Protein AF-A0A537W7N5-F1 (afdb_monomer)

Radius of gyration: 74.3 Å; Cα contacts (8 Å, |Δi|>4): 39; chains: 1; bounding box: 135×52×206 Å

Secondary structure (DSSP, 8-state):
-----------PPPPPPPGGGSPEETTEE-HHHHHHHHHHHHHHHHHHHHHHHHHHHHHHTT----HHHHHHHHHHHHHHHHHHHHHHHHHHHHHHHHHHHHHHHHHHHHHHHHHHHHHHHHHHHHHHHHHHHHHHHHHHHHHHHHHHHHHHHHHHHHHHHHHHHHHHHHHHHHHHHHHHHHHHHHHHHHHHHHHHHHHHHHHHHHHHHHHHHHHHHHTT--HHHHHHHHHHHHHHHHHHHHHHHS-------------------------PPP-PPPP-------------------

Sequence (298 aa):
MSTHDPSQSSPALTSLPRLEDIPRKRDGYDADQVAEAFEAFRRHAAQLQAQLRVLQAASRGGAQAPESMGHAVRMDALHLIRAASEFADTVERDAQQASTTQMQRTEEEIRRRNRDLQDREAEVERYRQESERQRAELLNNARNEARELLASANRDATQELTESEARGNRLLEQSRHQATELTNSARAEVEQTLEWARAQAAAVLQRAQNGAEQLLTAAGLGDEEIRKVADAIVKAAEAVTEASRAPARPAGIVAAPQVEDAPPTPAPAIAEPPVSPPAATEADAEAEERDSPDDNSP

Foldseek 3Di:
DDDDDDPPPDDDQDDQDDPVVFDADPVGTDPVSVVVSVVSVVVSVVVLVVVQVVVVVCVVVPDPDPVVVVVVSVVVVVVVVVVVVVVVVVVVVVVVVVVVVVVVVVVVVVVVVVVVVVVVVVVVVVVVVVVVVVVVVVVVVVVVVVVVVVVVVVVVVVVVVVVVVVVVVVVVVVVVVVVVVVVVVVVVVVVVVVVVVVVVVVVVVVVVVVVVVVVCVVVVPDPVRVVVVVVVVVVVVVVVVVVVVPDDDPPDDPPDPDPPPDDDDDDPPPDDDPDDDDPDPPDDDDDDDDDDDDDDDD

pLDDT: mean 79.92, std 19.73, range [32.22, 98.75]

Structure (mmCIF, N/CA/C/O backbone):
data_AF-A0A537W7N5-F1
#
_entry.id   AF-A0A537W7N5-F1
#
loop_
_atom_site.group_PDB
_atom_site.id
_atom_site.type_symbol
_atom_site.label_atom_id
_atom_site.label_alt_id
_atom_site.label_comp_id
_atom_site.label_asym_id
_atom_site.label_entity_id
_atom_site.label_seq_id
_atom_site.pdbx_PDB_ins_code
_atom_site.Cartn_x
_atom_site.Cartn_y
_atom_site.Cartn_z
_atom_site.occupancy
_atom_site.B_iso_or_equiv
_atom_site.auth_seq_id
_atom_site.auth_comp_id
_atom_site.auth_asym_id
_atom_site.auth_atom_id
_atom_site.pdbx_PDB_model_num
ATOM 1 N N . MET A 1 1 ? 77.714 39.297 -97.611 1.00 40.25 1 MET A N 1
ATOM 2 C CA . MET A 1 1 ? 76.684 39.598 -96.594 1.00 40.25 1 MET A CA 1
ATOM 3 C C . MET A 1 1 ? 75.389 38.979 -97.091 1.00 40.25 1 MET A C 1
ATOM 5 O O . MET A 1 1 ? 74.773 39.547 -97.981 1.00 40.25 1 MET A O 1
ATOM 9 N N . SER A 1 2 ? 75.057 37.779 -96.611 1.00 37.84 2 SER A N 1
ATOM 10 C CA . SER A 1 2 ? 73.886 37.012 -97.055 1.00 37.84 2 SER A CA 1
ATOM 11 C C . SER A 1 2 ? 72.827 36.993 -95.954 1.00 37.84 2 SER A C 1
ATOM 13 O O . SER A 1 2 ? 73.063 36.464 -94.874 1.00 37.84 2 SER A O 1
ATOM 15 N N . THR A 1 3 ? 71.727 37.684 -96.250 1.00 40.12 3 THR A N 1
ATOM 16 C CA . THR A 1 3 ? 70.319 37.278 -96.086 1.00 40.12 3 THR A CA 1
ATOM 17 C C . THR A 1 3 ? 69.911 36.483 -94.839 1.00 40.12 3 THR A C 1
ATOM 19 O O . THR A 1 3 ? 70.171 35.291 -94.716 1.00 40.12 3 THR A O 1
ATOM 22 N N . HIS A 1 4 ? 69.161 37.185 -93.984 1.00 37.91 4 HIS A N 1
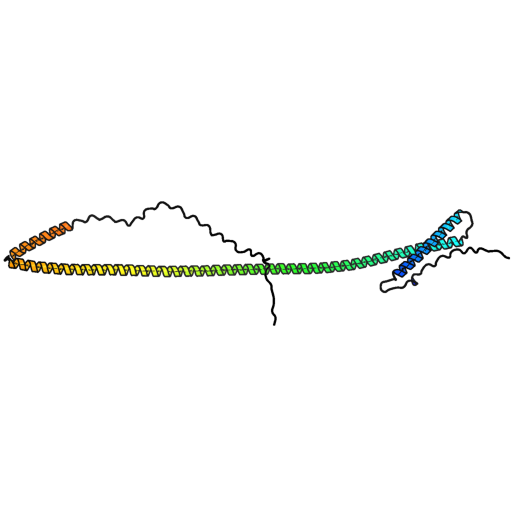ATOM 23 C CA . HIS A 1 4 ? 68.164 36.677 -93.038 1.00 37.91 4 HIS A CA 1
ATOM 24 C C . HIS A 1 4 ? 67.206 35.676 -93.707 1.00 37.91 4 HIS A C 1
ATOM 26 O O . HIS A 1 4 ? 66.640 35.993 -94.752 1.00 37.91 4 HIS A O 1
ATOM 32 N N . ASP A 1 5 ? 66.969 34.538 -93.056 1.00 32.22 5 ASP A N 1
ATOM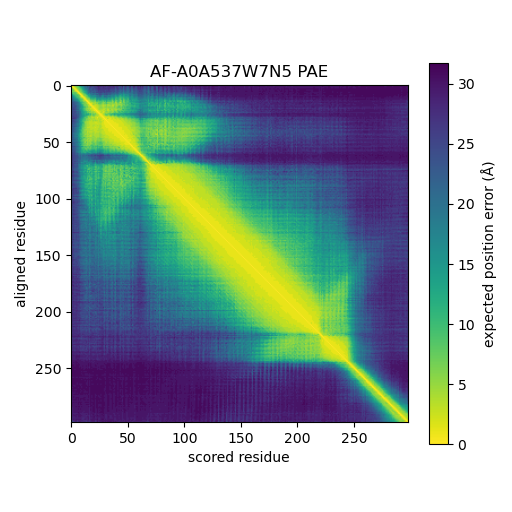 33 C CA . ASP A 1 5 ? 65.901 33.590 -93.380 1.00 32.22 5 ASP A CA 1
ATOM 34 C C . ASP A 1 5 ? 65.058 33.389 -92.102 1.00 32.22 5 ASP A C 1
ATOM 36 O O . ASP A 1 5 ? 65.595 32.915 -91.095 1.00 32.22 5 ASP A O 1
ATOM 40 N N . PRO A 1 6 ? 63.786 33.830 -92.041 1.00 42.75 6 PRO A N 1
ATOM 41 C CA . PRO A 1 6 ? 62.941 33.604 -90.879 1.00 42.75 6 PRO A CA 1
ATOM 42 C C . PRO A 1 6 ? 62.356 32.192 -90.960 1.00 42.75 6 PRO A C 1
ATOM 44 O O . PRO A 1 6 ? 61.327 31.957 -91.591 1.00 42.75 6 PRO A O 1
ATOM 47 N N . SER A 1 7 ? 62.990 31.239 -90.281 1.00 36.22 7 SER A N 1
ATOM 48 C CA . SER A 1 7 ? 62.382 29.937 -90.021 1.00 36.22 7 SER A CA 1
ATOM 49 C C . SER A 1 7 ? 61.114 30.134 -89.181 1.00 36.22 7 SER A C 1
ATOM 51 O O . SER A 1 7 ? 61.192 30.431 -87.988 1.00 36.22 7 SER A O 1
ATOM 53 N N . GLN A 1 8 ? 59.943 29.975 -89.800 1.00 41.38 8 GLN A N 1
ATOM 54 C CA . GLN A 1 8 ? 58.667 29.830 -89.102 1.00 41.38 8 GLN A CA 1
ATOM 55 C C . GLN A 1 8 ? 58.673 28.503 -88.331 1.00 41.38 8 GLN A C 1
ATOM 57 O O . GLN A 1 8 ? 58.254 27.461 -88.834 1.00 41.38 8 GLN A O 1
ATOM 62 N N . SER A 1 9 ? 59.170 28.524 -87.099 1.00 41.44 9 SER A N 1
ATOM 63 C CA . SER A 1 9 ? 59.004 27.435 -86.141 1.00 41.44 9 SER A CA 1
ATOM 64 C C . SER A 1 9 ? 57.537 27.395 -85.711 1.00 41.44 9 SER A C 1
ATOM 66 O O . SER A 1 9 ? 57.077 28.210 -84.913 1.00 41.44 9 SER A O 1
ATOM 68 N N . SER A 1 10 ? 56.777 26.455 -86.274 1.00 44.78 10 SER A N 1
ATOM 69 C CA . SER A 1 10 ? 55.427 26.145 -85.792 1.00 44.78 10 SER A CA 1
ATOM 70 C C . SER A 1 10 ? 55.505 25.679 -84.330 1.00 44.78 10 SER A C 1
ATOM 72 O O . SER A 1 10 ? 56.412 24.906 -84.006 1.00 44.78 10 SER A O 1
ATOM 74 N N . PRO A 1 11 ? 54.596 26.108 -83.434 1.00 48.50 11 PRO A N 1
ATOM 75 C CA . PRO A 1 11 ? 54.600 25.642 -82.052 1.00 48.50 11 PRO A CA 1
ATOM 76 C C . PRO A 1 11 ? 54.301 24.138 -82.026 1.00 48.50 11 PRO A C 1
ATOM 78 O O . PRO A 1 11 ? 53.203 23.712 -82.387 1.00 48.50 11 PRO A O 1
ATOM 81 N N . ALA A 1 12 ? 55.286 23.332 -81.625 1.00 54.91 12 ALA A N 1
ATOM 82 C CA . ALA A 1 12 ? 55.091 21.908 -81.391 1.00 54.91 12 ALA A CA 1
ATOM 83 C C . ALA A 1 12 ? 54.066 21.721 -80.260 1.00 54.91 12 ALA A C 1
ATOM 85 O O . ALA A 1 12 ? 54.175 22.364 -79.214 1.00 54.91 12 ALA A O 1
ATOM 86 N N . LEU A 1 13 ? 53.059 20.873 -80.486 1.00 57.97 13 LEU A N 1
ATOM 87 C CA . LEU A 1 13 ? 52.083 20.492 -79.463 1.00 57.97 13 LEU A CA 1
ATOM 88 C C . LEU A 1 13 ? 52.831 19.923 -78.248 1.00 57.97 13 LEU A C 1
ATOM 90 O O . LEU A 1 13 ? 53.710 19.073 -78.407 1.00 57.97 13 LEU A O 1
ATOM 94 N N . THR A 1 14 ? 52.521 20.399 -77.039 1.00 63.44 14 THR A N 1
ATOM 95 C CA . THR A 1 14 ? 53.104 19.835 -75.812 1.00 63.44 14 THR A CA 1
ATOM 96 C C . THR A 1 14 ? 52.703 18.368 -75.684 1.00 63.44 14 THR A C 1
ATOM 98 O O . THR A 1 14 ? 51.524 18.057 -75.811 1.00 63.44 14 THR A O 1
ATOM 101 N N . SER A 1 15 ? 53.648 17.466 -75.415 1.00 65.12 15 SER A N 1
ATOM 102 C CA . SER A 1 15 ? 53.358 16.033 -75.295 1.00 65.12 15 SER A CA 1
ATOM 103 C C . SER A 1 15 ? 52.270 15.762 -74.253 1.00 65.12 15 SER A C 1
ATOM 105 O O . SER A 1 15 ? 52.370 16.233 -73.119 1.00 65.12 15 SER A O 1
ATOM 107 N N . LEU A 1 16 ? 51.253 14.986 -74.638 1.00 68.50 16 LEU A N 1
ATOM 108 C CA . LEU A 1 16 ? 50.219 14.509 -73.722 1.00 68.50 16 LEU A CA 1
ATOM 109 C C . LEU A 1 16 ? 50.872 13.709 -72.578 1.00 68.50 16 LEU A C 1
ATOM 111 O O . LEU A 1 16 ? 51.657 12.799 -72.865 1.00 68.50 16 LEU A O 1
ATOM 115 N N . PRO A 1 17 ? 50.570 14.031 -71.307 1.00 72.00 17 PRO A N 1
ATOM 116 C CA . PRO A 1 17 ? 51.065 13.259 -70.171 1.00 72.00 17 PRO A CA 1
ATOM 117 C C . PRO A 1 17 ? 50.516 11.830 -70.236 1.00 72.00 17 PRO A C 1
ATOM 119 O O . PRO A 1 17 ? 49.345 11.630 -70.573 1.00 72.00 17 PRO A O 1
ATOM 122 N N . ARG A 1 18 ? 51.350 10.825 -69.941 1.00 77.19 18 ARG A N 1
ATOM 123 C CA . ARG A 1 18 ? 50.933 9.418 -69.961 1.00 77.19 18 ARG A CA 1
ATOM 124 C C . ARG A 1 18 ? 50.532 8.967 -68.565 1.00 77.19 18 ARG A C 1
ATOM 126 O O . ARG A 1 18 ? 51.084 9.408 -67.564 1.00 77.19 18 ARG A O 1
ATOM 133 N N . LEU A 1 19 ? 49.588 8.031 -68.503 1.00 68.81 19 LEU A N 1
ATOM 134 C CA . LEU A 1 19 ? 49.102 7.461 -67.242 1.00 68.81 19 LEU A CA 1
ATOM 135 C C . LEU A 1 19 ? 50.212 6.758 -66.434 1.00 68.81 19 LEU A C 1
ATOM 137 O O . LEU A 1 19 ? 50.123 6.658 -65.214 1.00 68.81 19 LEU A O 1
ATOM 141 N N . GLU A 1 20 ? 51.242 6.270 -67.123 1.00 77.25 20 GLU A N 1
ATOM 142 C CA . GLU A 1 20 ? 52.406 5.582 -66.551 1.00 77.25 20 GLU A CA 1
ATOM 143 C C . GLU A 1 20 ? 53.329 6.526 -65.765 1.00 77.25 20 GLU A C 1
ATOM 145 O O . GLU A 1 20 ? 54.052 6.070 -64.882 1.00 77.25 20 GLU A O 1
ATOM 150 N N . ASP A 1 21 ? 53.262 7.832 -66.041 1.00 76.38 21 ASP A N 1
ATOM 151 C CA . ASP A 1 21 ? 54.131 8.844 -65.435 1.00 76.38 21 ASP A CA 1
ATOM 152 C C . ASP A 1 21 ? 53.609 9.323 -64.063 1.00 76.38 21 ASP A C 1
ATOM 154 O O . ASP A 1 21 ? 54.308 10.039 -63.347 1.00 76.38 21 ASP A O 1
ATOM 158 N N . ILE A 1 22 ? 52.389 8.924 -63.670 1.00 80.81 22 ILE A N 1
ATOM 159 C CA . ILE A 1 22 ? 51.746 9.356 -62.421 1.00 80.81 22 ILE A CA 1
ATOM 160 C C . ILE A 1 22 ? 52.021 8.334 -61.300 1.00 80.81 22 ILE A C 1
ATOM 162 O O . ILE A 1 22 ? 51.583 7.180 -61.396 1.00 80.81 22 ILE A O 1
ATOM 166 N N . PRO A 1 23 ? 52.683 8.726 -60.194 1.00 80.44 23 PRO A N 1
ATOM 167 C CA . PRO A 1 23 ? 52.996 7.813 -59.100 1.00 80.44 23 PRO A CA 1
ATOM 168 C C . PRO A 1 23 ? 51.734 7.342 -58.357 1.00 80.44 23 PRO A C 1
ATOM 170 O O . PRO A 1 23 ? 50.798 8.107 -58.107 1.00 80.44 23 PRO A O 1
ATOM 173 N N . ARG A 1 24 ? 51.723 6.062 -57.963 1.00 78.00 24 ARG A N 1
ATOM 174 C CA . ARG A 1 24 ? 50.658 5.451 -57.149 1.00 78.00 24 ARG A CA 1
ATOM 175 C C . ARG A 1 24 ? 51.036 5.444 -55.662 1.00 78.00 24 ARG A C 1
ATOM 177 O O . ARG A 1 24 ? 52.122 5.004 -55.295 1.00 78.00 24 ARG A O 1
ATOM 184 N N . LYS A 1 25 ? 50.115 5.894 -54.811 1.00 79.81 25 LYS A N 1
ATOM 185 C CA . LYS A 1 25 ? 50.124 5.804 -53.342 1.00 79.81 25 LYS A CA 1
ATOM 186 C C . LYS A 1 25 ? 49.220 4.649 -52.869 1.00 79.81 25 LYS A C 1
ATOM 188 O O . LYS A 1 25 ? 48.543 3.999 -53.663 1.00 79.81 25 LYS A O 1
ATOM 193 N N . ARG A 1 26 ? 49.223 4.374 -51.557 1.00 64.69 26 ARG A N 1
ATOM 194 C CA . ARG A 1 26 ? 48.538 3.221 -50.930 1.00 64.69 26 ARG A CA 1
ATOM 195 C C . ARG A 1 26 ? 47.018 3.185 -51.174 1.00 64.69 26 ARG A C 1
ATOM 197 O O . ARG A 1 26 ? 46.474 2.092 -51.258 1.00 64.69 26 ARG A O 1
ATOM 204 N N . ASP A 1 27 ? 46.395 4.351 -51.365 1.00 68.31 27 ASP A N 1
ATOM 205 C CA . ASP A 1 27 ? 44.950 4.514 -51.598 1.00 68.31 27 ASP A CA 1
ATOM 206 C C . ASP A 1 27 ? 44.595 4.978 -53.031 1.00 68.31 27 ASP A C 1
ATOM 208 O O . ASP A 1 27 ? 43.460 5.369 -53.287 1.00 68.31 27 ASP A O 1
ATOM 212 N N . GLY A 1 28 ? 45.540 4.944 -53.984 1.00 78.44 28 GLY A N 1
ATOM 213 C CA . GLY A 1 28 ? 45.286 5.333 -55.381 1.00 78.44 28 GLY A CA 1
ATOM 214 C C . GLY A 1 28 ? 46.389 6.189 -56.005 1.00 78.44 28 GLY A C 1
ATOM 215 O O . GLY A 1 28 ? 47.513 6.223 -55.515 1.00 78.44 28 GLY A O 1
ATOM 216 N N . TYR A 1 29 ? 46.097 6.868 -57.115 1.00 79.25 29 TYR A N 1
ATOM 217 C CA . TYR A 1 29 ? 47.036 7.813 -57.732 1.00 79.25 29 TYR A CA 1
ATOM 218 C C . TYR A 1 29 ? 47.251 9.050 -56.850 1.00 79.25 29 TYR A C 1
ATOM 220 O O . TYR A 1 29 ? 46.354 9.463 -56.118 1.00 79.25 29 TYR A O 1
ATOM 228 N N . ASP A 1 30 ? 48.446 9.637 -56.908 1.00 83.12 30 ASP A N 1
ATOM 229 C CA . ASP A 1 30 ? 48.748 10.853 -56.156 1.00 83.12 30 ASP A CA 1
ATOM 230 C C . ASP A 1 30 ? 47.906 12.045 -56.647 1.00 83.12 30 ASP A C 1
ATOM 232 O O . ASP A 1 30 ? 48.035 12.463 -57.797 1.00 83.12 30 ASP A O 1
ATOM 236 N N . ALA A 1 31 ? 47.051 12.593 -55.778 1.00 83.44 31 ALA A N 1
ATOM 237 C CA . ALA A 1 31 ? 46.083 13.633 -56.127 1.00 83.44 31 ALA A CA 1
ATOM 238 C C . ALA A 1 31 ? 46.737 14.889 -56.725 1.00 83.44 31 ALA A C 1
ATOM 240 O O . ALA A 1 31 ? 46.215 15.445 -57.692 1.00 83.44 31 ALA A O 1
ATOM 241 N N . ASP A 1 32 ? 47.898 15.292 -56.204 1.00 84.00 32 ASP A N 1
ATOM 242 C CA . ASP A 1 32 ? 48.615 16.480 -56.679 1.00 84.00 32 ASP A CA 1
ATOM 243 C C . ASP A 1 32 ? 49.189 16.257 -58.088 1.00 84.00 32 ASP A C 1
ATOM 245 O O . ASP A 1 32 ? 49.079 17.113 -58.964 1.00 84.00 32 ASP A O 1
ATOM 249 N N . GLN A 1 33 ? 49.726 15.062 -58.344 1.00 82.81 33 GLN A N 1
ATOM 250 C CA . GLN A 1 33 ? 50.289 14.680 -59.645 1.00 82.81 33 GLN A CA 1
ATOM 251 C C . GLN A 1 33 ? 49.202 14.463 -60.699 1.00 82.81 33 GLN A C 1
ATOM 253 O O . GLN A 1 33 ? 49.362 14.819 -61.866 1.00 82.81 33 GLN A O 1
ATOM 258 N N . VAL A 1 34 ? 48.057 13.920 -60.286 1.00 85.00 34 VAL A N 1
ATOM 259 C CA . VAL A 1 34 ? 46.867 13.827 -61.132 1.00 85.00 34 VAL A CA 1
ATOM 260 C C . VAL A 1 34 ? 46.387 15.230 -61.510 1.00 85.00 34 VAL A C 1
ATOM 262 O O . VAL A 1 34 ? 46.142 15.488 -62.689 1.00 85.00 34 VAL A O 1
ATOM 265 N N . ALA A 1 35 ? 46.301 16.159 -60.552 1.00 84.69 35 ALA A N 1
ATOM 266 C CA . ALA A 1 35 ? 45.910 17.543 -60.818 1.00 84.69 35 ALA A CA 1
ATOM 267 C C . ALA A 1 35 ? 46.860 18.239 -61.811 1.00 84.69 35 ALA A C 1
ATOM 269 O O . ALA A 1 35 ? 46.394 18.904 -62.743 1.00 84.69 35 ALA A O 1
ATOM 270 N N . GLU A 1 36 ? 48.172 18.031 -61.670 1.00 85.94 36 GLU A N 1
ATOM 271 C CA . GLU A 1 36 ? 49.187 18.548 -62.593 1.00 85.94 36 GLU A CA 1
ATOM 272 C C . GLU A 1 36 ? 49.046 17.954 -64.007 1.00 85.94 36 GLU A C 1
ATOM 274 O O . GLU A 1 36 ? 49.055 18.695 -64.998 1.00 85.94 36 GLU A O 1
ATOM 279 N N . ALA A 1 37 ? 48.813 16.642 -64.123 1.00 84.94 37 ALA A N 1
ATOM 280 C CA . ALA A 1 37 ? 48.563 15.976 -65.402 1.00 84.94 37 ALA A CA 1
ATOM 281 C C . ALA A 1 37 ? 47.293 16.509 -66.097 1.00 84.94 37 ALA A C 1
ATOM 283 O O . ALA A 1 37 ? 47.308 16.788 -67.301 1.00 84.94 37 ALA A O 1
ATOM 284 N N . PHE A 1 38 ? 46.209 16.738 -65.346 1.00 85.25 38 PHE A N 1
ATOM 285 C CA . PHE A 1 38 ? 44.994 17.372 -65.869 1.00 85.25 38 PHE A CA 1
ATOM 286 C C . PHE A 1 38 ? 45.229 18.826 -66.295 1.00 85.25 38 PHE A C 1
ATOM 288 O O . PHE A 1 38 ? 44.632 19.300 -67.264 1.00 85.25 38 PHE A O 1
ATOM 295 N N . GLU A 1 39 ? 46.090 19.568 -65.601 1.00 86.69 39 GLU A N 1
ATOM 296 C CA . GLU A 1 39 ? 46.452 20.921 -66.012 1.00 86.69 39 GLU A CA 1
ATOM 297 C C . GLU A 1 39 ? 47.282 20.934 -67.304 1.00 86.69 39 GLU A C 1
ATOM 299 O O . GLU A 1 39 ? 46.970 21.705 -68.215 1.00 86.69 39 GLU A O 1
ATOM 304 N N . ALA A 1 40 ? 48.265 20.042 -67.441 1.00 84.19 40 ALA A N 1
ATOM 305 C CA . ALA A 1 40 ? 49.026 19.865 -68.678 1.00 84.19 40 ALA A CA 1
ATOM 306 C C . ALA A 1 40 ? 48.118 19.478 -69.861 1.00 84.19 40 ALA A C 1
ATOM 308 O O . ALA A 1 40 ? 48.218 20.061 -70.943 1.00 84.19 40 ALA A O 1
ATOM 309 N N . PHE A 1 41 ? 47.157 18.582 -69.631 1.00 82.69 41 PHE A N 1
ATOM 310 C CA . PHE A 1 41 ? 46.127 18.225 -70.604 1.00 82.69 41 PHE A CA 1
ATOM 311 C C . PHE A 1 41 ? 45.255 19.421 -71.017 1.00 82.69 41 PHE A C 1
ATOM 313 O O . PHE A 1 41 ? 45.024 19.635 -72.207 1.00 82.69 41 PHE A O 1
ATOM 320 N N . ARG A 1 42 ? 44.804 20.249 -70.061 1.00 85.62 42 ARG A N 1
ATOM 321 C CA . ARG A 1 42 ? 44.035 21.474 -70.358 1.00 85.62 42 ARG A CA 1
ATOM 322 C C . ARG A 1 42 ? 44.827 22.440 -71.239 1.00 85.62 42 ARG A C 1
ATOM 324 O O . ARG A 1 42 ? 44.261 23.004 -72.177 1.00 85.62 42 ARG A O 1
ATOM 331 N N . ARG A 1 43 ? 46.129 22.608 -70.979 1.00 85.88 43 ARG A N 1
ATOM 332 C CA . ARG A 1 43 ? 47.017 23.429 -71.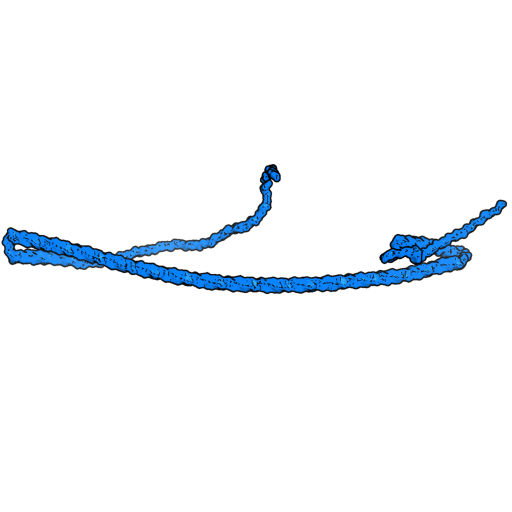822 1.00 85.88 43 ARG A CA 1
ATOM 333 C C . ARG A 1 43 ? 47.136 22.847 -73.234 1.00 85.88 43 ARG A C 1
ATOM 335 O O . ARG A 1 43 ? 46.994 23.598 -74.196 1.00 85.88 43 ARG A O 1
ATOM 342 N N . HIS A 1 44 ? 47.304 21.531 -73.362 1.00 82.25 44 HIS A N 1
ATOM 343 C CA . HIS A 1 44 ? 47.344 20.846 -74.658 1.00 82.25 44 HIS A CA 1
ATOM 344 C C . HIS A 1 44 ? 46.034 21.016 -75.448 1.00 82.25 44 HIS A C 1
ATOM 346 O O . HIS A 1 44 ? 46.051 21.421 -76.609 1.00 82.25 44 HIS A O 1
ATOM 352 N N . ALA A 1 45 ? 44.880 20.812 -74.808 1.00 82.00 45 ALA A N 1
ATOM 353 C CA . ALA A 1 45 ? 43.573 21.001 -75.436 1.00 82.00 45 ALA A CA 1
ATOM 354 C C . ALA A 1 45 ? 43.353 22.454 -75.904 1.00 82.00 45 ALA A C 1
ATOM 356 O O . ALA A 1 45 ? 42.833 22.683 -76.997 1.00 82.00 45 ALA A O 1
ATOM 357 N N . ALA A 1 46 ? 43.787 23.445 -75.117 1.00 84.12 46 ALA A N 1
ATOM 358 C CA . ALA A 1 46 ? 43.718 24.855 -75.501 1.00 84.12 46 ALA A CA 1
ATOM 359 C C . ALA A 1 46 ? 44.618 25.180 -76.711 1.00 84.12 46 ALA A C 1
ATOM 361 O O . ALA A 1 46 ? 44.201 25.916 -77.610 1.00 84.12 46 ALA A O 1
ATOM 362 N N . GLN A 1 47 ? 45.823 24.599 -76.772 1.00 82.00 47 GLN A N 1
ATOM 363 C CA . GLN A 1 47 ? 46.722 24.716 -77.928 1.00 82.00 47 GLN A CA 1
ATOM 364 C C . GLN A 1 47 ? 46.104 24.086 -79.182 1.00 82.00 47 GLN A C 1
ATOM 366 O O . GLN A 1 47 ? 46.086 24.719 -80.240 1.00 82.00 47 GLN A O 1
ATOM 371 N N . LEU A 1 48 ? 45.515 22.894 -79.054 1.00 79.88 48 LEU A N 1
ATOM 372 C CA . LEU A 1 48 ? 44.826 22.208 -80.146 1.00 79.88 48 LEU A CA 1
ATOM 373 C C . LEU A 1 48 ? 43.642 23.033 -80.681 1.00 79.88 48 LEU A C 1
ATOM 375 O O . LEU A 1 48 ? 43.482 23.194 -81.891 1.00 79.88 48 LEU A O 1
ATOM 379 N N . GLN A 1 49 ? 42.841 23.635 -79.794 1.00 81.75 49 GLN A N 1
ATOM 380 C CA . GLN A 1 49 ? 41.747 24.536 -80.177 1.00 81.75 49 GLN A CA 1
ATOM 381 C C . GLN A 1 49 ? 42.239 25.784 -80.923 1.00 81.75 49 GLN A C 1
ATOM 383 O O . GLN A 1 49 ? 41.608 26.205 -81.895 1.00 81.75 49 GLN A O 1
ATOM 388 N N . ALA A 1 50 ? 43.347 26.388 -80.486 1.00 81.56 50 ALA A N 1
ATOM 389 C CA . ALA A 1 50 ? 43.939 27.536 -81.168 1.00 81.56 50 ALA A CA 1
ATOM 390 C C . ALA A 1 50 ? 44.405 27.161 -82.585 1.00 81.56 50 ALA A C 1
ATOM 392 O O . ALA A 1 50 ? 44.096 27.874 -83.540 1.00 81.56 50 ALA A O 1
ATOM 393 N N . GLN A 1 51 ? 45.055 26.004 -82.741 1.00 77.25 51 GLN A N 1
ATOM 394 C CA . GLN A 1 51 ? 45.498 25.501 -84.043 1.00 77.25 51 GLN A CA 1
ATOM 395 C C . GLN A 1 51 ? 44.323 25.163 -84.970 1.00 77.25 51 GLN A C 1
ATOM 397 O O . GLN A 1 51 ? 44.343 25.540 -86.141 1.00 77.25 51 GLN A O 1
ATOM 402 N N . LEU A 1 52 ? 43.257 24.540 -84.456 1.00 74.50 52 LEU A N 1
ATOM 403 C CA . LEU A 1 52 ? 42.036 24.289 -85.229 1.00 74.50 52 LEU A CA 1
ATOM 404 C C . LEU A 1 52 ? 41.376 25.586 -85.708 1.00 74.50 52 LEU A C 1
ATOM 406 O O . LEU A 1 52 ? 40.953 25.651 -86.860 1.00 74.50 52 LEU A O 1
ATOM 410 N N . ARG A 1 53 ? 41.319 26.635 -84.874 1.00 79.69 53 ARG A N 1
ATOM 411 C CA . ARG A 1 53 ? 40.789 27.950 -85.285 1.00 79.69 53 ARG A CA 1
ATOM 412 C C . ARG A 1 53 ? 41.641 28.598 -86.376 1.00 79.69 53 ARG A C 1
ATOM 414 O O . ARG A 1 53 ? 41.082 29.138 -87.328 1.00 79.69 53 ARG A O 1
ATOM 421 N N . VAL A 1 54 ? 42.969 28.515 -86.273 1.00 78.06 54 VAL A N 1
ATOM 422 C CA . VAL A 1 54 ? 43.896 29.024 -87.300 1.00 78.06 54 VAL A CA 1
ATOM 423 C C . VAL A 1 54 ? 43.728 28.260 -88.614 1.00 78.06 54 VAL A C 1
ATOM 425 O O . VAL A 1 54 ? 43.609 28.882 -89.666 1.00 78.06 54 VAL A O 1
ATOM 428 N N . LEU A 1 55 ? 43.627 26.929 -88.570 1.00 70.38 55 LEU A N 1
ATOM 429 C CA . LEU A 1 55 ? 43.383 26.099 -89.754 1.00 70.38 55 LEU A CA 1
ATOM 430 C C . LEU A 1 55 ? 42.003 26.361 -90.380 1.00 70.38 55 LEU A C 1
ATOM 432 O O . LEU A 1 55 ? 41.885 26.422 -91.603 1.00 70.38 55 LEU A O 1
ATOM 436 N N . GLN A 1 56 ? 40.964 26.576 -89.569 1.00 72.00 56 GLN A N 1
ATOM 437 C CA . GLN A 1 56 ? 39.629 26.966 -90.042 1.00 72.00 56 GLN A CA 1
ATOM 438 C C . GLN A 1 56 ? 39.624 28.363 -90.684 1.00 72.00 56 GLN A C 1
ATOM 440 O O . GLN A 1 56 ? 38.942 28.569 -91.689 1.00 72.00 56 GLN A O 1
ATOM 445 N N . ALA A 1 57 ? 40.391 29.313 -90.140 1.00 70.75 57 ALA A N 1
ATOM 446 C CA . ALA A 1 57 ? 40.555 30.648 -90.712 1.00 70.75 57 ALA A CA 1
ATOM 447 C C . ALA A 1 57 ? 41.362 30.620 -92.025 1.00 70.75 57 ALA A C 1
ATOM 449 O O . ALA A 1 57 ? 40.957 31.251 -92.999 1.00 70.75 57 ALA A O 1
ATOM 450 N N . ALA A 1 58 ? 42.442 29.831 -92.089 1.00 63.12 58 ALA A N 1
ATOM 451 C CA . ALA A 1 58 ? 43.253 29.632 -93.293 1.00 63.12 58 ALA A CA 1
ATOM 452 C C . ALA A 1 58 ? 42.467 28.932 -94.417 1.00 63.12 58 ALA A C 1
ATOM 454 O O . ALA A 1 58 ? 42.533 29.344 -95.573 1.00 63.12 58 ALA A O 1
ATOM 455 N N . SER A 1 59 ? 41.642 27.938 -94.071 1.00 58.47 59 SER A N 1
ATOM 456 C CA . SER A 1 59 ? 40.746 27.241 -95.003 1.00 58.47 59 SER A CA 1
ATOM 457 C C . SER A 1 59 ? 39.676 28.151 -95.624 1.00 58.47 59 SER A C 1
ATOM 459 O O . SER A 1 59 ? 39.238 27.875 -96.739 1.00 58.47 59 SER A O 1
ATOM 461 N N . ARG A 1 60 ? 39.247 29.226 -94.943 1.00 62.38 60 ARG A N 1
ATOM 462 C CA . ARG A 1 60 ? 38.295 30.217 -95.489 1.00 62.38 60 ARG A CA 1
ATOM 463 C C . ARG A 1 60 ? 38.952 31.252 -96.409 1.00 62.38 60 ARG A C 1
ATOM 465 O O . ARG A 1 60 ? 38.245 31.891 -97.180 1.00 62.38 60 ARG A O 1
ATOM 472 N N . GLY A 1 61 ? 40.274 31.417 -96.337 1.00 55.19 61 GLY A N 1
ATOM 473 C CA . GLY A 1 61 ? 41.040 32.429 -97.077 1.00 55.19 61 GLY A CA 1
ATOM 474 C C . GLY A 1 61 ? 41.514 32.020 -98.478 1.00 55.19 61 GLY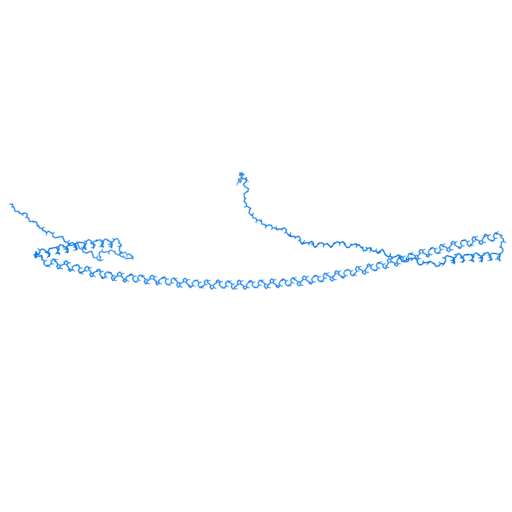 A C 1
ATOM 475 O O . GLY A 1 61 ? 42.245 32.781 -99.101 1.00 55.19 61 GLY A O 1
ATOM 476 N N . GLY A 1 62 ? 41.145 30.836 -98.983 1.00 52.38 62 GLY A N 1
ATOM 477 C CA . GLY A 1 62 ? 41.483 30.393 -100.346 1.00 52.38 62 GLY A CA 1
ATOM 478 C C . GLY A 1 62 ? 42.951 30.006 -100.588 1.00 52.38 62 GLY A C 1
ATOM 479 O O . GLY A 1 62 ? 43.301 29.651 -101.710 1.00 52.38 62 GLY A O 1
ATOM 480 N N . ALA A 1 63 ? 43.811 30.025 -99.567 1.00 49.09 63 ALA A N 1
ATOM 481 C CA . ALA A 1 63 ? 45.175 29.513 -99.665 1.00 49.09 63 ALA A CA 1
ATOM 482 C C . ALA A 1 63 ? 45.184 27.992 -99.430 1.00 49.09 63 ALA A C 1
ATOM 484 O O . ALA A 1 63 ? 44.673 27.519 -98.414 1.00 49.09 63 ALA A O 1
ATOM 485 N N . GLN A 1 64 ? 45.774 27.226 -100.355 1.00 51.56 64 GLN A N 1
ATOM 486 C CA . GLN A 1 64 ? 46.063 25.796 -100.191 1.00 51.56 64 GLN A CA 1
ATOM 487 C C . GLN A 1 64 ? 47.026 25.598 -99.006 1.00 51.56 64 GLN A C 1
ATOM 489 O O . GLN A 1 64 ? 48.244 25.611 -99.158 1.00 51.56 64 GLN A O 1
ATOM 494 N N . ALA A 1 65 ? 46.473 25.459 -97.802 1.00 52.59 65 ALA A N 1
ATOM 495 C CA . ALA A 1 65 ? 47.203 24.994 -96.630 1.00 52.59 65 ALA A CA 1
ATOM 496 C C . ALA A 1 65 ? 47.543 23.498 -96.798 1.00 52.59 65 ALA A C 1
ATOM 498 O O . ALA A 1 65 ? 46.757 22.768 -97.408 1.00 52.59 65 ALA A O 1
ATOM 499 N N . PRO A 1 66 ? 48.676 23.008 -96.261 1.00 55.91 66 PRO A N 1
ATOM 500 C CA . PRO A 1 66 ? 49.060 21.607 -96.403 1.00 55.91 66 PRO A CA 1
ATOM 501 C C . PRO A 1 66 ? 48.021 20.704 -95.722 1.00 55.91 66 PRO A C 1
ATOM 503 O O . PRO A 1 66 ? 47.875 20.710 -94.497 1.00 55.91 66 PRO A O 1
ATOM 506 N N . GLU A 1 67 ? 47.297 19.912 -96.517 1.00 57.59 67 GLU A N 1
ATOM 507 C CA . GLU A 1 67 ? 46.232 19.002 -96.063 1.00 57.59 67 GLU A CA 1
ATOM 508 C C . GLU A 1 67 ? 46.696 18.022 -94.964 1.00 57.59 67 GLU A C 1
ATOM 510 O O . GLU A 1 67 ? 45.891 17.578 -94.139 1.00 57.59 67 GLU A O 1
ATOM 515 N N . SER A 1 68 ? 48.004 17.750 -94.887 1.00 61.50 68 SER A N 1
ATOM 516 C CA . SER A 1 68 ? 48.641 16.891 -93.884 1.00 61.50 68 SER A CA 1
ATOM 517 C C . SER A 1 68 ? 48.572 17.446 -92.454 1.00 61.50 68 SER A C 1
ATOM 519 O O . SER A 1 68 ? 48.283 16.690 -91.525 1.00 61.50 68 SER A O 1
ATOM 521 N N . MET A 1 69 ? 48.759 18.757 -92.252 1.00 61.44 69 MET A N 1
ATOM 522 C CA . MET A 1 69 ? 48.732 19.372 -90.915 1.00 61.44 69 MET A CA 1
ATOM 523 C C . MET A 1 69 ? 47.298 19.460 -90.372 1.00 61.44 69 MET A C 1
ATOM 525 O O . MET A 1 69 ? 47.052 19.183 -89.200 1.00 61.44 69 MET A O 1
ATOM 529 N N . GLY A 1 70 ? 46.319 19.742 -91.238 1.00 66.62 70 GLY A N 1
ATOM 530 C CA . GLY A 1 70 ? 44.903 19.736 -90.861 1.00 66.62 70 GLY A CA 1
ATOM 531 C C . GLY A 1 70 ? 44.343 18.340 -90.584 1.00 66.62 70 GLY A C 1
ATOM 532 O O . GLY A 1 70 ? 43.415 18.191 -89.790 1.00 66.62 70 GLY A O 1
ATOM 533 N N . HIS A 1 71 ? 44.877 17.299 -91.225 1.00 75.56 71 HIS A N 1
ATOM 534 C CA . HIS A 1 71 ? 44.507 15.918 -90.922 1.00 75.56 71 HIS A CA 1
ATOM 535 C C . HIS A 1 71 ? 45.054 15.463 -89.559 1.00 75.56 71 HIS A C 1
ATOM 537 O O . HIS A 1 71 ? 44.281 14.937 -88.765 1.00 75.56 71 HIS A O 1
ATOM 543 N N . ALA A 1 72 ? 46.322 15.747 -89.237 1.00 76.00 72 ALA A N 1
ATOM 544 C CA . ALA A 1 72 ? 46.931 15.367 -87.957 1.00 76.00 72 ALA A CA 1
ATOM 545 C C . ALA A 1 72 ? 46.199 15.968 -86.743 1.00 76.00 72 ALA A C 1
ATOM 547 O O . ALA A 1 72 ? 45.841 15.247 -85.817 1.00 76.00 72 ALA A O 1
ATOM 548 N N . VAL A 1 73 ? 45.889 17.268 -86.789 1.00 77.38 73 VAL A N 1
ATOM 549 C CA . VAL A 1 73 ? 45.165 17.972 -85.714 1.00 77.38 73 VAL A CA 1
ATOM 550 C C . VAL A 1 73 ? 43.730 17.444 -85.558 1.00 77.38 73 VAL A C 1
ATOM 552 O O . VAL A 1 73 ? 43.232 17.297 -84.443 1.00 77.38 73 VAL A O 1
ATOM 555 N N . ARG A 1 74 ? 43.052 17.111 -86.666 1.00 80.56 74 ARG A N 1
ATOM 556 C CA . ARG A 1 74 ? 41.722 16.475 -86.621 1.00 80.56 74 ARG A CA 1
ATOM 557 C C . ARG A 1 74 ? 41.782 15.068 -86.035 1.00 80.56 74 ARG A C 1
ATOM 559 O O . ARG A 1 74 ? 40.917 14.720 -85.239 1.00 80.56 74 ARG A O 1
ATOM 566 N N . MET A 1 75 ? 42.787 14.278 -86.407 1.00 82.19 75 MET A N 1
ATOM 567 C CA . MET A 1 75 ? 42.988 12.946 -85.842 1.00 82.19 75 MET A CA 1
ATOM 568 C C . MET A 1 75 ? 43.266 13.025 -84.342 1.00 82.19 75 MET A C 1
ATOM 570 O O . MET A 1 75 ? 42.653 12.275 -83.591 1.00 82.19 75 MET A O 1
ATOM 574 N N . ASP A 1 76 ? 44.108 13.950 -83.885 1.00 78.00 76 ASP A N 1
ATOM 575 C CA . ASP A 1 76 ? 44.393 14.146 -82.458 1.00 78.00 76 ASP A CA 1
ATOM 576 C C . ASP A 1 76 ? 43.140 14.565 -81.663 1.00 78.00 76 ASP A C 1
ATOM 578 O O . ASP A 1 76 ? 42.827 13.983 -80.627 1.00 78.00 76 ASP A O 1
ATOM 582 N N . ALA A 1 77 ? 42.315 15.466 -82.210 1.00 81.56 77 ALA A N 1
ATOM 583 C CA . ALA A 1 77 ? 41.029 15.826 -81.606 1.00 81.56 77 ALA A CA 1
ATOM 584 C C . ALA A 1 77 ? 40.061 14.631 -81.491 1.00 81.56 77 ALA A C 1
ATOM 586 O O . ALA A 1 77 ? 39.346 14.508 -80.497 1.00 81.56 77 ALA A O 1
ATOM 587 N N . LEU A 1 78 ? 40.039 13.731 -82.481 1.00 85.81 78 LEU A N 1
ATOM 588 C CA . LEU A 1 78 ? 39.227 12.512 -82.413 1.00 85.81 78 LEU A CA 1
ATOM 589 C C . LEU A 1 78 ? 39.757 11.521 -81.367 1.00 85.81 78 LEU A C 1
ATOM 591 O O . LEU A 1 78 ? 38.955 10.921 -80.652 1.00 85.81 78 LEU A O 1
ATOM 595 N N . HIS A 1 79 ? 41.080 11.376 -81.233 1.00 86.12 79 HIS A N 1
ATOM 596 C CA . HIS A 1 79 ? 41.678 10.565 -80.165 1.00 86.12 79 HIS A CA 1
ATOM 597 C C . HIS A 1 79 ? 41.357 11.142 -78.785 1.00 86.12 79 HIS A C 1
ATOM 599 O O . HIS A 1 79 ? 41.023 10.388 -77.877 1.00 86.12 79 HIS A O 1
ATOM 605 N N . LEU A 1 80 ? 41.374 12.469 -78.646 1.00 85.56 80 LEU A N 1
ATOM 606 C CA . LEU A 1 80 ? 41.017 13.162 -77.413 1.00 85.56 80 LEU A CA 1
ATOM 607 C C . LEU A 1 80 ? 39.568 12.899 -76.994 1.00 85.56 80 LEU A C 1
ATOM 609 O O . LEU A 1 80 ? 39.307 12.580 -75.838 1.00 85.56 80 LEU A O 1
ATOM 613 N N . ILE A 1 81 ? 38.628 13.016 -77.937 1.00 86.81 81 ILE A N 1
ATOM 614 C CA . ILE A 1 81 ? 37.204 12.750 -77.690 1.00 86.81 81 ILE A CA 1
ATOM 615 C C . ILE A 1 81 ? 37.003 11.287 -77.295 1.00 86.81 81 ILE A C 1
ATOM 617 O O . ILE A 1 81 ? 36.278 11.013 -76.343 1.00 86.81 81 ILE A O 1
ATOM 621 N N . ARG A 1 82 ? 37.681 10.357 -77.978 1.00 89.62 82 ARG A N 1
ATOM 622 C CA . ARG A 1 82 ? 37.622 8.929 -77.654 1.00 89.62 82 ARG A CA 1
ATOM 623 C C . ARG A 1 82 ? 38.162 8.636 -76.252 1.00 89.62 82 ARG A C 1
ATOM 625 O O . ARG A 1 82 ? 37.488 7.974 -75.468 1.00 89.62 82 ARG A O 1
ATOM 632 N N . ALA A 1 83 ? 39.329 9.181 -75.917 1.00 87.50 83 ALA A N 1
ATOM 633 C CA . ALA A 1 83 ? 39.924 9.040 -74.592 1.00 87.50 83 ALA A CA 1
ATOM 634 C C . ALA A 1 83 ? 39.033 9.658 -73.501 1.00 87.50 83 ALA A C 1
ATOM 636 O O . ALA A 1 83 ? 38.879 9.080 -72.430 1.00 87.50 83 ALA A O 1
ATOM 637 N N . ALA A 1 84 ? 38.391 10.798 -73.779 1.00 86.75 84 ALA A N 1
ATOM 638 C CA . ALA A 1 84 ? 37.447 11.424 -72.859 1.00 86.75 84 ALA A CA 1
ATOM 639 C C . ALA A 1 84 ? 36.173 10.585 -72.660 1.00 86.75 84 ALA A C 1
ATOM 641 O O . ALA A 1 84 ? 35.697 10.487 -71.531 1.00 86.75 84 ALA A O 1
ATOM 642 N N . SER A 1 85 ? 35.637 9.957 -73.715 1.00 92.81 85 SER A N 1
ATOM 643 C CA . SER A 1 85 ? 34.493 9.044 -73.580 1.00 92.81 85 SER A CA 1
ATOM 644 C C . SER A 1 85 ? 34.849 7.787 -72.788 1.00 92.81 85 SER A C 1
ATOM 646 O O . SER A 1 85 ? 34.108 7.408 -71.890 1.00 92.81 85 SER A O 1
ATOM 648 N N . GLU A 1 86 ? 36.016 7.191 -73.046 1.00 92.81 86 GLU A N 1
ATOM 649 C CA . GLU A 1 86 ? 36.488 6.020 -72.299 1.00 92.81 86 GLU A CA 1
ATOM 650 C C . GLU A 1 86 ? 36.731 6.371 -70.822 1.00 92.81 86 GLU A C 1
ATOM 652 O O . GLU A 1 86 ? 36.364 5.605 -69.934 1.00 92.81 86 GLU A O 1
ATOM 657 N N . PHE A 1 87 ? 37.276 7.559 -70.541 1.00 87.50 87 PHE A N 1
ATOM 658 C CA . PHE A 1 87 ? 37.439 8.051 -69.175 1.00 87.50 87 PHE A CA 1
ATOM 659 C C . PHE A 1 87 ? 36.093 8.280 -68.471 1.00 87.50 87 PHE A C 1
ATOM 661 O O . PHE A 1 87 ? 35.927 7.860 -67.326 1.00 87.50 87 PHE A O 1
ATOM 668 N N . ALA A 1 88 ? 35.112 8.889 -69.144 1.00 93.31 88 ALA A N 1
ATOM 669 C CA . ALA A 1 88 ? 33.774 9.080 -68.584 1.00 93.31 88 ALA A CA 1
ATOM 670 C C . ALA A 1 88 ? 33.115 7.740 -68.213 1.00 93.31 88 ALA A C 1
ATOM 672 O O . ALA A 1 88 ? 32.600 7.610 -67.103 1.00 93.31 88 ALA A O 1
ATOM 673 N N . ASP A 1 89 ? 33.236 6.726 -69.077 1.00 95.38 89 ASP A N 1
ATOM 674 C CA . ASP A 1 89 ? 32.745 5.374 -68.795 1.00 95.38 89 ASP A CA 1
ATOM 675 C C . ASP A 1 89 ? 33.441 4.748 -67.575 1.00 95.38 89 ASP A C 1
ATOM 677 O O . ASP A 1 89 ? 32.806 4.042 -66.789 1.00 95.38 89 ASP A O 1
ATOM 681 N N . THR A 1 90 ? 34.748 4.983 -67.390 1.00 93.62 90 THR A N 1
ATOM 682 C CA . THR A 1 90 ? 35.465 4.485 -66.200 1.00 93.62 90 THR A CA 1
ATOM 683 C C . THR A 1 90 ? 35.018 5.185 -64.922 1.00 93.62 90 THR A C 1
ATOM 685 O O . THR A 1 90 ? 34.761 4.512 -63.929 1.00 93.62 90 THR A O 1
ATOM 688 N N . VAL A 1 91 ? 34.841 6.509 -64.958 1.00 94.38 91 VAL A N 1
ATOM 689 C CA . VAL A 1 91 ? 34.358 7.283 -63.806 1.00 94.38 91 VAL A CA 1
ATOM 690 C C . VAL A 1 91 ? 32.944 6.855 -63.425 1.00 94.38 91 VAL A C 1
ATOM 692 O O . VAL A 1 91 ? 32.651 6.707 -62.241 1.00 94.38 91 VAL A O 1
ATOM 695 N N . GLU A 1 92 ? 32.071 6.616 -64.405 1.00 95.19 92 GLU A N 1
ATOM 696 C CA . GLU A 1 92 ? 30.719 6.126 -64.146 1.00 95.19 92 GLU A CA 1
ATOM 697 C C . GLU A 1 92 ? 30.741 4.746 -63.477 1.00 95.19 92 GLU A C 1
ATOM 699 O O . GLU A 1 92 ? 30.073 4.551 -62.460 1.00 95.19 92 GLU A O 1
ATOM 704 N N . ARG A 1 93 ? 31.540 3.801 -63.992 1.00 95.69 93 ARG A N 1
ATOM 705 C CA . ARG A 1 93 ? 31.664 2.464 -63.389 1.00 95.69 93 ARG A CA 1
ATOM 706 C C . ARG A 1 93 ? 32.225 2.524 -61.973 1.00 95.69 93 ARG A C 1
ATOM 708 O O . ARG A 1 93 ? 31.677 1.865 -61.093 1.00 95.69 93 ARG A O 1
ATOM 715 N N . ASP A 1 94 ? 33.259 3.324 -61.734 1.00 94.62 94 ASP A N 1
ATOM 716 C CA . ASP A 1 94 ? 33.865 3.469 -60.408 1.00 94.62 94 ASP A CA 1
ATOM 717 C C . ASP A 1 94 ? 32.888 4.121 -59.421 1.00 94.62 94 ASP A C 1
ATOM 719 O O . ASP A 1 94 ? 32.748 3.661 -58.286 1.00 94.62 94 ASP A O 1
ATOM 723 N N . ALA A 1 95 ? 32.142 5.142 -59.856 1.00 94.69 95 ALA A N 1
ATOM 724 C CA . ALA A 1 95 ? 31.108 5.777 -59.043 1.00 94.69 95 ALA A CA 1
ATOM 725 C C . ALA A 1 95 ? 29.962 4.807 -58.712 1.00 94.69 95 ALA A C 1
ATOM 727 O O . ALA A 1 95 ? 29.525 4.744 -57.559 1.00 94.69 95 ALA A O 1
ATOM 728 N N . GLN A 1 96 ? 29.506 4.014 -59.688 1.00 96.44 96 GLN A N 1
ATOM 729 C CA . GLN A 1 96 ? 28.495 2.977 -59.475 1.00 96.44 96 GLN A CA 1
ATOM 730 C C . GLN A 1 96 ? 28.996 1.919 -58.481 1.00 96.44 96 GLN A C 1
ATOM 732 O O . GLN A 1 96 ? 28.297 1.623 -57.515 1.00 96.44 96 GLN A O 1
ATOM 737 N N . GLN A 1 97 ? 30.222 1.410 -58.649 1.00 95.81 97 GLN A N 1
ATOM 738 C CA . GLN A 1 97 ? 30.820 0.418 -57.746 1.00 95.81 97 GLN A CA 1
ATOM 739 C C . GLN A 1 97 ? 31.030 0.957 -56.322 1.00 95.81 97 GLN A C 1
ATOM 741 O O . GLN A 1 97 ? 30.754 0.263 -55.333 1.00 95.81 97 GLN A O 1
ATOM 746 N N . ALA A 1 98 ? 31.492 2.202 -56.188 1.00 95.44 98 ALA A N 1
ATOM 747 C CA . ALA A 1 98 ? 31.648 2.859 -54.896 1.00 95.44 98 ALA A CA 1
ATOM 748 C C . ALA A 1 98 ? 30.290 3.047 -54.205 1.00 95.44 98 ALA A C 1
ATOM 750 O O . ALA A 1 98 ? 30.158 2.733 -53.019 1.00 95.44 98 ALA A O 1
ATOM 751 N N . SER A 1 99 ? 29.267 3.479 -54.951 1.00 95.25 99 SER A N 1
ATOM 752 C CA . SER A 1 99 ? 27.903 3.648 -54.446 1.00 95.25 99 SER A CA 1
ATOM 753 C C . SER A 1 99 ? 27.304 2.322 -53.980 1.00 95.25 99 SER A C 1
ATOM 755 O O . SER A 1 99 ? 26.833 2.240 -52.846 1.00 95.25 99 SER A O 1
ATOM 757 N N . THR A 1 100 ? 27.410 1.252 -54.776 1.00 97.06 100 THR A N 1
ATOM 758 C CA . THR A 1 100 ? 26.913 -0.073 -54.376 1.00 97.06 100 THR A CA 1
ATOM 759 C C . THR A 1 100 ? 27.614 -0.585 -53.124 1.00 97.06 100 THR A C 1
ATOM 761 O O . THR A 1 100 ? 26.965 -1.130 -52.235 1.00 97.06 100 THR A O 1
ATOM 764 N N . THR A 1 101 ? 28.927 -0.365 -53.008 1.00 96.69 101 THR A N 1
ATOM 765 C CA . THR A 1 101 ? 29.700 -0.790 -51.832 1.00 96.69 101 THR A CA 1
ATOM 766 C C . THR A 1 101 ? 29.282 -0.018 -50.579 1.00 96.69 101 THR A C 1
ATOM 768 O O . THR A 1 101 ? 29.145 -0.602 -49.504 1.00 96.69 101 THR A O 1
ATOM 771 N N . GLN A 1 102 ? 29.061 1.294 -50.695 1.0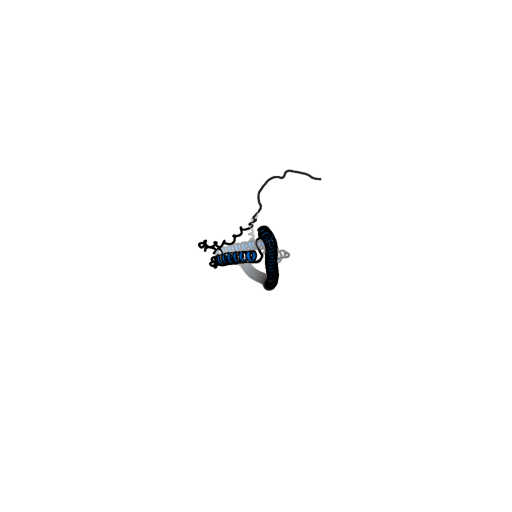0 95.81 102 GLN A N 1
ATOM 772 C CA . GLN A 1 102 ? 28.581 2.111 -49.580 1.00 95.81 102 GLN A CA 1
ATOM 773 C C . GLN A 1 102 ? 27.160 1.722 -49.172 1.00 95.81 102 GLN A C 1
ATOM 775 O O . GLN A 1 102 ? 26.920 1.514 -47.985 1.00 95.81 102 GLN A O 1
ATOM 780 N N . MET A 1 103 ? 26.254 1.540 -50.137 1.00 96.62 103 MET A N 1
ATOM 781 C CA . MET A 1 103 ? 24.885 1.094 -49.874 1.00 96.62 103 MET A CA 1
ATOM 782 C C . MET A 1 103 ? 24.872 -0.249 -49.141 1.00 96.62 103 MET A C 1
ATOM 784 O O . MET A 1 103 ? 24.250 -0.353 -48.088 1.00 96.62 103 MET A O 1
ATOM 788 N N . GLN A 1 104 ? 25.643 -1.235 -49.607 1.00 97.06 104 GLN A N 1
ATOM 789 C CA . GLN A 1 104 ? 25.761 -2.538 -48.943 1.00 97.06 104 GLN A CA 1
ATOM 790 C C . GLN A 1 104 ? 26.260 -2.413 -47.498 1.00 97.06 104 GLN A C 1
ATOM 792 O O . GLN A 1 104 ? 25.657 -2.988 -46.593 1.00 97.06 104 GLN A O 1
ATOM 797 N N . ARG A 1 105 ? 27.303 -1.607 -47.249 1.00 97.12 105 ARG A N 1
ATOM 798 C CA . ARG A 1 105 ? 27.798 -1.355 -45.882 1.00 97.12 105 ARG A CA 1
ATOM 799 C C . ARG A 1 105 ? 26.730 -0.713 -44.998 1.00 97.12 105 ARG A C 1
ATOM 801 O O . ARG A 1 105 ? 26.537 -1.150 -43.866 1.00 97.12 105 ARG A O 1
ATOM 808 N N . THR A 1 106 ? 26.012 0.287 -45.509 1.00 97.25 106 THR A N 1
ATOM 809 C CA . THR A 1 106 ? 24.942 0.947 -44.746 1.00 97.25 106 THR A CA 1
ATOM 810 C C . THR A 1 106 ? 23.757 0.021 -44.491 1.00 97.25 106 THR A C 1
ATOM 812 O O . THR A 1 106 ? 23.209 0.022 -43.393 1.00 97.25 106 THR A O 1
ATOM 815 N N . GLU A 1 107 ? 23.385 -0.825 -45.453 1.00 97.38 107 GLU A N 1
ATOM 816 C CA . GLU A 1 107 ? 22.331 -1.822 -45.277 1.00 97.38 107 GLU A CA 1
ATOM 817 C C . GLU A 1 107 ? 22.706 -2.850 -44.212 1.00 97.38 107 GLU A C 1
ATOM 819 O O . GLU A 1 107 ? 21.875 -3.213 -43.381 1.00 97.38 107 GLU A O 1
ATOM 824 N N . GLU A 1 108 ? 23.951 -3.325 -44.212 1.00 97.56 108 GLU A N 1
ATOM 825 C CA . GLU A 1 108 ? 24.440 -4.236 -43.183 1.00 97.56 108 GLU A CA 1
ATOM 826 C C . GLU A 1 108 ? 24.420 -3.591 -41.799 1.00 97.56 108 GLU A C 1
ATOM 828 O O . GLU A 1 108 ? 23.999 -4.234 -40.835 1.00 97.56 108 GLU A O 1
ATOM 833 N N . GLU A 1 109 ? 24.821 -2.325 -41.693 1.00 97.50 109 GLU A N 1
ATOM 834 C CA . GLU A 1 109 ? 24.775 -1.585 -40.436 1.00 97.50 109 GLU A CA 1
ATOM 835 C C . GLU A 1 109 ? 23.335 -1.378 -39.948 1.00 97.50 109 GLU A C 1
ATOM 837 O O . GLU A 1 109 ? 23.044 -1.646 -38.782 1.00 97.50 109 GLU A O 1
ATOM 842 N N . ILE A 1 110 ? 22.407 -1.003 -40.834 1.00 98.12 110 ILE A N 1
ATOM 843 C CA . ILE A 1 110 ? 20.978 -0.888 -40.511 1.00 98.12 110 ILE A CA 1
ATOM 844 C C . ILE A 1 110 ? 20.424 -2.243 -40.062 1.00 98.12 110 ILE A C 1
ATOM 846 O O . ILE A 1 110 ? 19.742 -2.325 -39.043 1.00 98.12 110 ILE A O 1
ATOM 850 N N . ARG A 1 111 ? 20.754 -3.336 -40.763 1.00 97.94 111 ARG A N 1
ATOM 851 C CA . ARG A 1 111 ? 20.329 -4.692 -40.376 1.00 97.94 111 ARG A CA 1
ATOM 852 C C . ARG A 1 111 ? 20.899 -5.119 -39.027 1.00 97.94 111 ARG A C 1
ATOM 854 O O . ARG A 1 111 ? 20.255 -5.912 -38.346 1.00 97.94 111 ARG A O 1
ATOM 861 N N . ARG A 1 112 ? 22.107 -4.681 -38.661 1.00 98.19 112 ARG A N 1
ATOM 862 C CA . ARG A 1 112 ? 22.692 -4.940 -37.335 1.00 98.19 112 ARG A CA 1
ATOM 863 C C . ARG A 1 112 ? 21.969 -4.126 -36.265 1.00 98.19 112 ARG A C 1
ATOM 865 O O . ARG A 1 112 ? 21.416 -4.720 -35.352 1.00 98.19 112 ARG A O 1
ATOM 872 N N . ARG A 1 113 ? 21.849 -2.808 -36.452 1.00 98.19 113 ARG A N 1
ATOM 873 C CA . ARG A 1 113 ? 21.151 -1.917 -35.511 1.00 98.19 113 ARG A CA 1
ATOM 874 C C . ARG A 1 113 ? 19.696 -2.328 -35.283 1.00 98.19 113 ARG A C 1
ATOM 876 O O . ARG A 1 113 ? 19.239 -2.304 -34.150 1.00 98.19 113 ARG A O 1
ATOM 883 N N . ASN A 1 114 ? 18.982 -2.750 -36.327 1.00 97.88 114 ASN A N 1
ATOM 884 C CA . ASN A 1 114 ? 17.606 -3.230 -36.189 1.00 97.88 114 ASN A CA 1
ATOM 885 C C . ASN A 1 114 ? 17.512 -4.507 -35.345 1.00 97.88 114 ASN A C 1
ATOM 887 O O . ASN A 1 114 ? 16.558 -4.648 -34.590 1.00 97.88 114 ASN A O 1
ATOM 891 N N . ARG A 1 115 ? 18.486 -5.421 -35.447 1.00 98.25 115 ARG A N 1
ATOM 892 C CA . ARG A 1 115 ? 18.535 -6.616 -34.591 1.00 98.25 115 ARG A CA 1
ATOM 893 C C . ARG A 1 115 ? 18.828 -6.243 -33.141 1.00 98.25 115 ARG A C 1
ATOM 895 O O . ARG A 1 115 ? 18.084 -6.654 -32.264 1.00 98.25 115 ARG A O 1
ATOM 902 N N . ASP A 1 116 ? 19.811 -5.376 -32.914 1.00 98.31 116 ASP A N 1
ATOM 903 C CA . ASP A 1 116 ? 20.141 -4.904 -31.565 1.00 98.31 116 ASP A CA 1
ATOM 904 C C . ASP A 1 116 ? 18.955 -4.174 -30.906 1.00 98.31 116 ASP A C 1
ATOM 906 O O . ASP A 1 116 ? 18.730 -4.300 -29.704 1.00 98.31 116 ASP A O 1
ATOM 910 N N . LEU A 1 117 ? 18.177 -3.408 -31.683 1.00 98.31 117 LEU A N 1
ATOM 911 C CA . LEU A 1 117 ? 16.951 -2.768 -31.201 1.00 98.31 117 LEU A CA 1
ATOM 912 C C . LEU A 1 117 ? 15.877 -3.796 -30.837 1.00 98.31 117 LEU A C 1
ATOM 914 O O . LEU A 1 117 ? 15.301 -3.687 -29.761 1.00 98.31 117 LEU A O 1
ATOM 918 N N . GLN A 1 118 ? 15.649 -4.806 -31.681 1.00 98.19 118 GLN A N 1
ATOM 919 C CA . GLN A 1 118 ? 14.695 -5.882 -31.390 1.00 98.19 118 GLN A CA 1
ATOM 920 C C . GLN A 1 118 ? 15.074 -6.661 -30.124 1.00 98.19 118 GLN A C 1
ATOM 922 O O . GLN A 1 118 ? 14.206 -6.957 -29.304 1.00 98.19 118 GLN A O 1
ATOM 927 N N . ASP A 1 119 ? 16.362 -6.947 -29.929 1.00 98.25 119 ASP A N 1
ATOM 928 C CA . ASP A 1 119 ? 16.853 -7.638 -28.735 1.00 98.25 119 ASP A CA 1
ATOM 929 C C . ASP A 1 119 ? 16.643 -6.790 -27.471 1.00 98.25 119 ASP A C 1
ATOM 931 O O . ASP A 1 119 ? 16.155 -7.294 -26.457 1.00 98.25 119 ASP A O 1
ATOM 935 N N . ARG A 1 120 ? 16.925 -5.481 -27.543 1.00 98.31 120 ARG A N 1
ATOM 936 C CA . ARG A 1 120 ? 16.668 -4.538 -26.439 1.00 98.31 120 ARG A CA 1
ATOM 937 C C . ARG A 1 120 ? 15.182 -4.396 -26.129 1.00 98.31 120 ARG A C 1
ATOM 939 O O . ARG A 1 120 ? 14.808 -4.347 -24.963 1.00 98.31 120 ARG A O 1
ATOM 946 N N . GLU A 1 121 ? 14.327 -4.328 -27.144 1.00 98.00 121 GLU A N 1
ATOM 947 C CA . GLU A 1 121 ? 12.874 -4.278 -26.955 1.00 98.00 121 GLU A CA 1
ATOM 948 C C . GLU A 1 121 ? 12.361 -5.554 -26.276 1.00 98.00 121 GLU A C 1
ATOM 950 O O . GLU A 1 121 ? 11.574 -5.474 -25.331 1.00 98.00 121 GLU A O 1
ATOM 955 N N . ALA A 1 122 ? 12.860 -6.723 -26.689 1.00 98.31 122 ALA A N 1
ATOM 956 C CA . ALA A 1 122 ? 12.526 -7.995 -26.057 1.00 98.31 122 ALA A CA 1
ATOM 957 C C . ALA A 1 122 ? 13.005 -8.068 -24.596 1.00 98.31 122 ALA A C 1
ATOM 959 O O . ALA A 1 122 ? 12.305 -8.615 -23.745 1.00 98.31 122 ALA A O 1
ATOM 960 N N . GLU A 1 123 ? 14.177 -7.515 -24.287 1.00 98.44 123 GLU A N 1
ATOM 961 C CA . GLU A 1 123 ? 14.700 -7.422 -22.922 1.00 98.44 123 GLU A CA 1
ATOM 962 C C . GLU A 1 123 ? 13.851 -6.488 -22.044 1.00 98.44 123 GLU A C 1
ATOM 964 O O . GLU A 1 123 ? 13.449 -6.870 -20.944 1.00 98.44 123 GLU A O 1
ATOM 969 N N . VAL A 1 124 ? 13.497 -5.300 -22.547 1.00 98.44 124 VAL A N 1
ATOM 970 C CA . VAL A 1 124 ? 12.607 -4.362 -21.843 1.00 98.44 124 VAL A CA 1
ATOM 971 C C . VAL A 1 124 ? 11.252 -5.006 -21.554 1.00 98.44 124 VAL A C 1
ATOM 973 O O . VAL A 1 124 ? 10.715 -4.846 -20.459 1.00 98.44 124 VAL A O 1
ATOM 976 N N . GLU A 1 125 ? 10.705 -5.759 -22.505 1.00 98.19 125 GLU A N 1
ATOM 977 C CA . GLU A 1 125 ? 9.431 -6.451 -22.332 1.00 98.19 125 GLU A CA 1
ATOM 978 C C . GLU A 1 125 ? 9.512 -7.555 -21.264 1.00 98.19 125 GLU A C 1
ATOM 980 O O . GLU A 1 125 ? 8.607 -7.687 -20.438 1.00 98.19 125 GLU A O 1
ATOM 985 N N . ARG A 1 126 ? 10.628 -8.294 -21.193 1.00 98.44 126 ARG A N 1
ATOM 986 C CA . ARG A 1 126 ? 10.872 -9.253 -20.100 1.00 98.44 126 ARG A CA 1
ATOM 987 C C . ARG A 1 126 ? 10.918 -8.557 -18.746 1.00 98.44 126 ARG A C 1
ATOM 989 O O . ARG A 1 126 ? 10.217 -8.988 -17.834 1.00 98.44 126 ARG A O 1
ATOM 996 N N . TYR A 1 127 ? 11.666 -7.459 -18.626 1.00 98.31 127 TYR A N 1
ATOM 997 C CA . TYR A 1 127 ? 11.735 -6.696 -17.378 1.00 98.31 127 TYR A CA 1
ATOM 998 C C . TYR A 1 127 ? 10.377 -6.134 -16.958 1.00 98.31 127 TYR A C 1
ATOM 1000 O O . TYR A 1 127 ? 10.052 -6.151 -15.772 1.00 98.31 127 TYR A O 1
ATOM 1008 N N . ARG A 1 128 ? 9.556 -5.675 -17.909 1.00 98.50 128 ARG A N 1
ATOM 1009 C CA . ARG A 1 128 ? 8.181 -5.244 -17.622 1.00 98.50 128 ARG A CA 1
ATOM 1010 C C . ARG A 1 128 ? 7.342 -6.386 -17.067 1.00 98.50 128 ARG A C 1
ATOM 1012 O O . ARG A 1 128 ? 6.746 -6.225 -16.008 1.00 98.50 128 ARG A O 1
ATOM 1019 N N . GLN A 1 129 ? 7.345 -7.543 -17.724 1.00 98.56 129 GLN A N 1
ATOM 1020 C CA . GLN A 1 129 ? 6.579 -8.706 -17.271 1.00 98.56 129 GLN A CA 1
ATOM 1021 C C . GLN A 1 129 ? 7.053 -9.216 -15.907 1.00 98.56 129 GLN A C 1
ATOM 1023 O O . GLN A 1 129 ? 6.235 -9.567 -15.060 1.00 98.56 129 GLN A O 1
ATOM 1028 N N . GLU A 1 130 ? 8.363 -9.251 -15.668 1.00 98.44 130 GLU A N 1
ATOM 1029 C CA . GLU A 1 130 ? 8.929 -9.619 -14.368 1.00 98.44 130 GLU A CA 1
ATOM 1030 C C . GLU A 1 130 ? 8.560 -8.604 -13.283 1.00 98.44 130 GLU A C 1
ATOM 1032 O O . GLU A 1 130 ? 8.127 -9.003 -12.204 1.00 98.44 130 GLU A O 1
ATOM 1037 N N . SER A 1 131 ? 8.642 -7.304 -13.576 1.00 98.50 131 SER A N 1
ATOM 1038 C CA . SER A 1 131 ? 8.239 -6.244 -12.648 1.00 98.50 131 SER A CA 1
ATOM 1039 C C . SER A 1 131 ? 6.744 -6.304 -12.320 1.00 98.50 131 SER A C 1
ATOM 1041 O O . SER A 1 131 ? 6.358 -6.169 -11.159 1.00 98.50 131 SER A O 1
ATOM 1043 N N . GLU A 1 132 ? 5.889 -6.573 -13.308 1.00 98.44 132 GLU A N 1
ATOM 1044 C CA . GLU A 1 132 ? 4.452 -6.763 -13.098 1.00 98.44 132 GLU A CA 1
ATOM 1045 C C . GLU A 1 132 ? 4.152 -8.001 -12.249 1.00 98.44 132 GLU A C 1
ATOM 1047 O O . GLU A 1 132 ? 3.317 -7.929 -11.344 1.00 98.44 132 GLU A O 1
ATOM 1052 N N . ARG A 1 133 ? 4.864 -9.114 -12.478 1.00 98.62 133 ARG A N 1
ATOM 1053 C CA . ARG A 1 133 ? 4.760 -10.321 -11.642 1.00 98.62 133 ARG A CA 1
ATOM 1054 C C . ARG A 1 133 ? 5.172 -10.036 -10.204 1.00 98.62 133 ARG A C 1
ATOM 1056 O O . ARG A 1 133 ? 4.390 -10.303 -9.298 1.00 98.62 133 ARG A O 1
ATOM 1063 N N . GLN A 1 134 ? 6.335 -9.420 -9.996 1.00 98.44 134 GLN A N 1
ATOM 1064 C CA . GLN A 1 134 ? 6.818 -9.040 -8.666 1.00 98.44 134 GLN A CA 1
ATOM 1065 C C . GLN A 1 134 ? 5.838 -8.096 -7.964 1.00 98.44 134 GLN A C 1
ATOM 1067 O O . GLN A 1 134 ? 5.516 -8.282 -6.793 1.00 98.44 134 GLN A O 1
ATOM 1072 N N . ARG A 1 135 ? 5.293 -7.106 -8.682 1.00 98.50 135 ARG A N 1
ATOM 1073 C CA . ARG A 1 135 ? 4.271 -6.204 -8.141 1.00 98.50 135 ARG A CA 1
ATOM 1074 C C . ARG A 1 135 ? 3.010 -6.966 -7.733 1.00 98.50 135 ARG A C 1
ATOM 1076 O O . ARG A 1 135 ? 2.456 -6.687 -6.672 1.00 98.50 135 ARG A O 1
ATOM 1083 N N . ALA A 1 136 ? 2.550 -7.914 -8.545 1.00 98.50 136 ALA A N 1
ATOM 1084 C CA . ALA A 1 136 ? 1.387 -8.735 -8.224 1.00 98.50 136 ALA A CA 1
ATOM 1085 C C . ALA A 1 136 ? 1.640 -9.649 -7.013 1.00 98.50 136 ALA A C 1
ATOM 1087 O O . ALA A 1 136 ? 0.758 -9.799 -6.168 1.00 98.50 136 ALA A O 1
ATOM 1088 N N . GLU A 1 137 ? 2.834 -10.229 -6.894 1.00 98.50 137 GLU A N 1
ATOM 1089 C CA . GLU A 1 137 ? 3.250 -11.029 -5.737 1.00 98.50 137 GLU A CA 1
ATOM 1090 C C . GLU A 1 137 ? 3.276 -10.188 -4.458 1.00 98.50 137 GLU A C 1
ATOM 1092 O O . GLU A 1 137 ? 2.637 -10.558 -3.474 1.00 98.50 137 GLU A O 1
ATOM 1097 N N . LEU A 1 138 ? 3.912 -9.012 -4.489 1.00 98.50 138 LEU A N 1
ATOM 1098 C CA . LEU A 1 138 ? 3.949 -8.083 -3.355 1.00 98.50 138 LEU A CA 1
ATOM 1099 C C . LEU A 1 138 ? 2.544 -7.659 -2.918 1.00 98.50 138 LEU A C 1
ATOM 1101 O O . LEU A 1 138 ? 2.243 -7.659 -1.726 1.00 98.50 138 LEU A O 1
ATOM 1105 N N . LEU A 1 139 ? 1.658 -7.343 -3.867 1.00 98.50 139 LEU A N 1
ATOM 1106 C CA . LEU A 1 139 ? 0.275 -6.975 -3.559 1.00 98.50 139 LEU A CA 1
ATOM 1107 C C . LEU A 1 139 ? -0.519 -8.136 -2.952 1.00 98.50 139 LEU A C 1
ATOM 1109 O O . LEU A 1 139 ? -1.315 -7.918 -2.038 1.00 98.50 139 LEU A O 1
ATOM 1113 N N . ASN A 1 140 ? -0.321 -9.363 -3.435 1.00 98.44 140 ASN A N 1
ATOM 1114 C CA . ASN A 1 140 ? -0.970 -10.537 -2.855 1.00 98.44 140 ASN A CA 1
ATOM 1115 C C . ASN A 1 140 ? -0.450 -10.831 -1.444 1.00 98.44 140 ASN A C 1
ATOM 1117 O O . ASN A 1 140 ? -1.260 -11.085 -0.553 1.00 98.44 140 ASN A O 1
ATOM 1121 N N . ASN A 1 141 ? 0.861 -10.730 -1.224 1.00 98.62 141 ASN A N 1
ATOM 1122 C CA . ASN A 1 141 ? 1.472 -10.908 0.092 1.00 98.62 141 ASN A CA 1
ATOM 1123 C C . ASN A 1 141 ? 0.959 -9.857 1.079 1.00 98.62 141 ASN A C 1
ATOM 1125 O O . ASN A 1 141 ? 0.376 -10.225 2.094 1.00 98.62 141 ASN A O 1
ATOM 1129 N N . ALA A 1 142 ? 1.023 -8.571 0.722 1.00 98.56 142 ALA A N 1
ATOM 1130 C CA . ALA A 1 142 ? 0.503 -7.486 1.554 1.00 98.56 142 ALA A CA 1
ATOM 1131 C C . ALA A 1 142 ? -0.995 -7.659 1.869 1.00 98.56 142 ALA A C 1
ATOM 1133 O O . ALA A 1 142 ? -1.446 -7.394 2.982 1.00 98.56 142 ALA A O 1
ATOM 11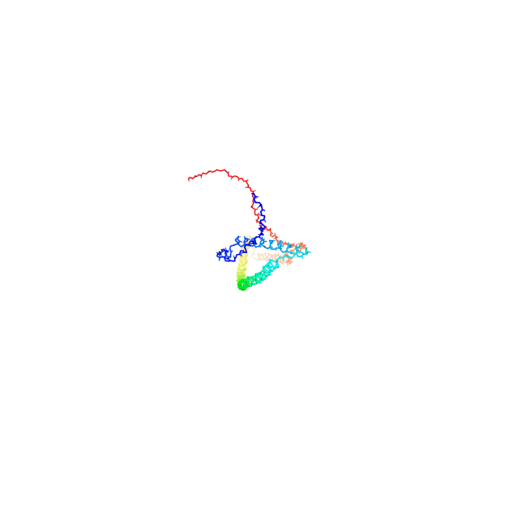34 N N . ARG A 1 143 ? -1.791 -8.148 0.907 1.00 98.62 143 ARG A N 1
ATOM 1135 C CA . ARG A 1 143 ? -3.218 -8.427 1.127 1.00 98.62 143 ARG A CA 1
ATOM 1136 C C . ARG A 1 143 ? -3.446 -9.603 2.077 1.00 98.62 143 ARG A C 1
ATOM 1138 O O . ARG A 1 143 ? -4.416 -9.581 2.836 1.00 98.62 143 ARG A O 1
ATOM 1145 N N . ASN A 1 144 ? -2.607 -10.632 2.015 1.00 98.50 144 ASN A N 1
ATOM 1146 C CA . ASN A 1 144 ? -2.684 -11.779 2.915 1.00 98.50 144 ASN A CA 1
ATOM 1147 C C . ASN A 1 144 ? -2.253 -11.391 4.332 1.00 98.50 144 ASN A C 1
ATOM 1149 O O . ASN A 1 144 ? -2.997 -11.670 5.269 1.00 98.50 144 ASN A O 1
ATOM 1153 N N . GLU A 1 145 ? -1.152 -10.652 4.473 1.00 98.50 145 GLU A N 1
ATOM 1154 C CA . GLU A 1 145 ? -0.687 -10.100 5.751 1.00 98.50 145 GLU A CA 1
ATOM 1155 C C . GLU A 1 145 ? -1.747 -9.193 6.385 1.00 98.50 145 GLU A C 1
ATOM 1157 O O . GLU A 1 145 ? -2.099 -9.366 7.548 1.00 98.50 145 GLU A O 1
ATOM 1162 N N . ALA A 1 146 ? -2.354 -8.286 5.612 1.00 98.44 146 ALA A N 1
ATOM 1163 C CA . ALA A 1 146 ? -3.424 -7.425 6.112 1.00 98.44 146 ALA A CA 1
ATOM 1164 C C . ALA A 1 146 ? -4.640 -8.225 6.614 1.00 98.44 146 ALA A C 1
ATOM 1166 O O . ALA A 1 146 ? -5.240 -7.879 7.631 1.00 98.44 146 ALA A O 1
ATOM 1167 N N . ARG A 1 147 ? -5.015 -9.311 5.923 1.00 98.69 147 ARG A N 1
ATOM 1168 C CA . ARG A 1 147 ? -6.106 -10.193 6.369 1.00 98.69 147 ARG A CA 1
ATOM 1169 C C . ARG A 1 147 ? -5.746 -10.948 7.640 1.00 98.69 147 ARG A C 1
ATOM 1171 O O . ARG A 1 147 ? -6.605 -11.088 8.506 1.00 98.69 147 ARG A O 1
ATOM 1178 N N . GLU A 1 148 ? -4.515 -11.433 7.743 1.00 98.62 148 GLU A N 1
ATOM 1179 C CA . GLU A 1 148 ? -4.037 -12.141 8.925 1.00 98.62 148 GLU A CA 1
ATOM 1180 C C . GLU A 1 148 ? -3.998 -11.217 10.145 1.00 98.62 148 GLU A C 1
ATOM 1182 O O . GLU A 1 148 ? -4.561 -11.575 11.178 1.00 98.62 148 GLU A O 1
ATOM 1187 N N . LEU A 1 149 ? -3.460 -10.003 9.990 1.00 98.56 149 LEU A N 1
ATOM 1188 C CA . LEU A 1 149 ? -3.431 -8.975 11.033 1.00 98.56 149 LEU A CA 1
ATOM 1189 C C . LEU A 1 149 ? -4.836 -8.572 11.490 1.00 98.56 149 LEU A C 1
ATOM 1191 O O . LEU A 1 149 ? -5.094 -8.443 12.683 1.00 98.56 149 LEU A O 1
ATOM 1195 N N . LEU A 1 150 ? -5.777 -8.408 10.557 1.00 98.62 150 LEU A N 1
ATOM 1196 C CA . LEU A 1 150 ? -7.171 -8.136 10.913 1.00 98.62 150 LEU A CA 1
ATOM 1197 C C . LEU A 1 150 ? -7.811 -9.322 11.644 1.00 98.62 150 LEU A C 1
ATOM 1199 O O . LEU A 1 150 ? -8.572 -9.132 12.591 1.00 98.62 150 LEU A O 1
ATOM 1203 N N . ALA A 1 151 ? -7.522 -10.554 11.224 1.00 98.56 151 ALA A N 1
ATOM 1204 C CA . ALA A 1 151 ? -8.052 -11.748 11.870 1.00 98.56 151 ALA A CA 1
ATOM 1205 C C . ALA A 1 151 ? -7.441 -11.991 13.259 1.00 98.56 151 ALA A C 1
ATOM 1207 O O . ALA A 1 151 ? -8.136 -12.513 14.130 1.00 98.56 151 ALA A O 1
ATOM 1208 N N . SER A 1 152 ? -6.165 -11.660 13.483 1.00 98.56 152 SER A N 1
ATOM 1209 C CA . SER A 1 152 ? -5.546 -11.707 14.812 1.00 98.56 152 SER A CA 1
ATOM 1210 C C . SER A 1 152 ? -6.102 -10.607 15.709 1.00 98.56 152 SER A C 1
ATOM 1212 O O . SER A 1 152 ? -6.624 -10.923 16.769 1.00 98.56 152 SER A O 1
ATOM 1214 N N . ALA A 1 153 ? -6.140 -9.357 15.236 1.00 98.62 153 ALA A N 1
ATOM 1215 C CA . ALA A 1 153 ? -6.674 -8.234 16.005 1.00 98.62 153 ALA A CA 1
ATOM 1216 C C . ALA A 1 153 ? -8.134 -8.457 16.431 1.00 98.62 153 ALA A C 1
ATOM 1218 O O . ALA A 1 153 ? -8.498 -8.170 17.567 1.00 98.62 153 ALA A O 1
ATOM 1219 N N . ASN A 1 154 ? -8.969 -9.021 15.550 1.00 98.50 154 ASN A N 1
ATOM 1220 C CA . ASN A 1 154 ? -10.344 -9.374 15.904 1.00 98.50 154 ASN A CA 1
ATOM 1221 C C . ASN A 1 154 ? -10.409 -10.473 16.972 1.00 98.50 154 ASN A C 1
ATOM 1223 O O . ASN A 1 154 ? -11.224 -10.371 17.885 1.00 98.50 154 ASN A O 1
ATOM 1227 N N . ARG A 1 155 ? -9.564 -11.510 16.883 1.00 98.62 155 ARG A N 1
ATOM 1228 C CA . ARG A 1 155 ? -9.506 -12.569 17.904 1.00 98.62 155 ARG A CA 1
ATOM 1229 C C . ARG A 1 155 ? -9.108 -11.994 19.258 1.00 98.62 155 ARG A C 1
ATOM 1231 O O . ARG A 1 155 ? -9.835 -12.209 20.226 1.00 98.62 155 ARG A O 1
ATOM 1238 N N . ASP A 1 156 ? -8.045 -11.202 19.295 1.00 98.50 156 ASP A N 1
ATOM 1239 C CA . ASP A 1 156 ? -7.536 -10.588 20.522 1.00 98.50 156 ASP A CA 1
ATOM 1240 C C . ASP A 1 156 ? -8.580 -9.643 21.136 1.00 98.50 156 ASP A C 1
ATOM 1242 O O . ASP A 1 156 ? -8.875 -9.730 22.326 1.00 98.50 156 ASP A O 1
ATOM 1246 N N . ALA A 1 157 ? -9.237 -8.812 20.317 1.00 98.50 157 ALA A N 1
ATOM 1247 C CA . ALA A 1 157 ? -10.304 -7.924 20.776 1.00 98.50 157 ALA A CA 1
ATOM 1248 C C . ALA A 1 157 ? -11.499 -8.695 21.361 1.00 98.50 157 ALA A C 1
ATOM 1250 O O . ALA A 1 157 ? -12.030 -8.314 22.404 1.00 98.50 157 ALA A O 1
ATOM 1251 N N . THR A 1 158 ? -11.923 -9.792 20.721 1.00 98.38 158 THR A N 1
ATOM 1252 C CA . THR A 1 158 ? -13.008 -10.627 21.264 1.00 98.38 158 THR A CA 1
ATOM 1253 C C . THR A 1 158 ? -12.604 -11.327 22.555 1.00 98.38 158 THR A C 1
ATOM 1255 O O . THR A 1 158 ? -13.412 -11.407 23.477 1.00 98.38 158 THR A O 1
ATOM 1258 N N . GLN A 1 159 ? -11.356 -11.787 22.653 1.00 98.69 159 GLN A N 1
ATOM 1259 C CA . GLN A 1 159 ? -10.839 -12.407 23.863 1.00 98.69 159 GLN A CA 1
ATOM 1260 C C . GLN A 1 159 ? -10.822 -11.401 25.020 1.00 98.69 159 GLN A C 1
ATOM 1262 O O . GLN A 1 159 ? -11.430 -11.664 26.057 1.00 98.69 159 GLN A O 1
ATOM 1267 N N . GLU A 1 160 ? -10.236 -10.220 24.823 1.00 98.50 160 GLU A N 1
ATOM 1268 C CA . GLU A 1 160 ? -10.198 -9.157 25.835 1.00 98.50 160 GLU A CA 1
ATOM 1269 C C . GLU A 1 160 ? -11.599 -8.715 26.270 1.00 98.50 160 GLU A C 1
ATOM 1271 O O . GLU A 1 160 ? -11.848 -8.511 27.462 1.00 98.50 160 GLU A O 1
ATOM 1276 N N . LEU A 1 161 ? -12.553 -8.637 25.334 1.00 98.56 161 LEU A N 1
ATOM 1277 C CA . LEU A 1 161 ? -13.947 -8.343 25.656 1.00 98.56 161 LEU A CA 1
ATOM 1278 C C . LEU A 1 161 ? -14.521 -9.415 26.587 1.00 98.56 161 LEU A C 1
ATOM 1280 O O . LEU A 1 161 ? -14.997 -9.074 27.669 1.00 98.56 161 LEU A O 1
ATOM 1284 N N . THR A 1 162 ? -14.390 -10.699 26.244 1.00 98.62 162 THR A N 1
ATOM 1285 C CA . THR A 1 162 ? -14.899 -11.796 27.088 1.00 98.62 162 THR A CA 1
ATOM 1286 C C . THR A 1 162 ? -14.222 -11.850 28.462 1.00 98.62 162 THR A C 1
ATOM 1288 O O . THR A 1 162 ? -14.878 -12.099 29.476 1.00 98.62 162 THR A O 1
ATOM 1291 N N . GLU A 1 163 ? -12.920 -11.561 28.538 1.00 98.62 163 GLU A N 1
ATOM 1292 C CA . GLU A 1 163 ? -12.180 -11.501 29.798 1.00 98.62 163 GLU A CA 1
ATOM 1293 C C . GLU A 1 163 ? -12.590 -10.292 30.649 1.00 98.62 163 GLU A C 1
ATOM 1295 O O . GLU A 1 163 ? -12.666 -10.388 31.879 1.00 98.62 163 GLU A O 1
ATOM 1300 N N . SER A 1 164 ? -12.873 -9.147 30.024 1.00 98.50 164 SER A N 1
ATOM 1301 C CA . SER A 1 164 ? -13.373 -7.955 30.714 1.00 98.50 164 SER A CA 1
ATOM 1302 C C . SER A 1 164 ? -14.795 -8.161 31.246 1.00 98.50 164 SER A C 1
ATOM 1304 O O . SER A 1 164 ? -15.063 -7.834 32.402 1.00 98.50 164 SER A O 1
ATOM 1306 N N . GLU A 1 165 ? -15.670 -8.806 30.473 1.00 98.44 165 GLU A N 1
ATOM 1307 C CA . GLU A 1 165 ? -17.021 -9.181 30.895 1.00 98.44 165 GLU A CA 1
ATOM 1308 C C . GLU A 1 165 ? -16.984 -10.180 32.053 1.00 98.44 165 GLU A C 1
ATOM 1310 O O . GLU A 1 165 ? -17.680 -10.005 33.055 1.00 98.44 165 GLU A O 1
ATOM 1315 N N . ALA A 1 166 ? -16.123 -11.200 31.976 1.00 98.56 166 ALA A N 1
ATOM 1316 C CA . ALA A 1 166 ? -15.943 -12.159 33.059 1.00 98.56 166 ALA A CA 1
ATOM 1317 C C . ALA A 1 166 ? -15.437 -11.481 34.343 1.00 98.56 166 ALA A C 1
ATOM 1319 O O . ALA A 1 166 ? -15.933 -11.777 35.433 1.00 98.56 166 ALA A O 1
ATOM 1320 N N . ARG A 1 167 ? -14.479 -10.549 34.234 1.00 98.50 167 ARG A N 1
ATOM 1321 C CA . ARG A 1 167 ? -14.005 -9.741 35.370 1.00 98.50 167 ARG A CA 1
ATOM 1322 C C . ARG A 1 167 ? -15.121 -8.866 35.944 1.00 98.50 167 ARG A C 1
ATOM 1324 O O . ARG A 1 167 ? -15.304 -8.858 37.160 1.00 98.50 167 ARG A O 1
ATOM 1331 N N . GLY A 1 168 ? -15.894 -8.193 35.093 1.00 98.50 168 GLY A N 1
ATOM 1332 C CA . GLY A 1 168 ? -17.033 -7.368 35.499 1.00 98.50 168 GLY A CA 1
ATOM 1333 C C . GLY A 1 168 ? -18.106 -8.171 36.236 1.00 98.50 168 GLY A C 1
ATOM 1334 O O . GLY A 1 168 ? -18.533 -7.778 37.320 1.00 98.50 168 GLY A O 1
ATOM 1335 N N . ASN A 1 169 ? -18.477 -9.342 35.716 1.00 98.50 169 ASN A N 1
ATOM 1336 C CA . ASN A 1 169 ? -19.457 -10.227 36.349 1.00 98.50 169 ASN A CA 1
ATOM 1337 C C . ASN A 1 169 ? -18.998 -10.711 37.730 1.00 98.50 169 ASN A C 1
ATOM 1339 O O . ASN A 1 169 ? -19.788 -10.685 38.674 1.00 98.50 169 ASN A O 1
ATOM 1343 N N . ARG A 1 170 ? -17.716 -11.074 37.881 1.00 98.56 170 ARG A N 1
ATOM 1344 C CA . ARG A 1 170 ? -17.150 -11.447 39.190 1.00 98.56 170 ARG A CA 1
ATOM 1345 C C . ARG A 1 170 ? -17.222 -10.296 40.191 1.00 98.56 170 ARG A C 1
ATOM 1347 O O . ARG A 1 170 ? -17.599 -10.521 41.336 1.00 98.56 170 ARG A O 1
ATOM 1354 N N . LEU A 1 171 ? -16.888 -9.073 39.771 1.00 98.56 171 LEU A N 1
ATOM 1355 C CA . LEU A 1 171 ? -16.978 -7.893 40.638 1.00 98.56 171 LEU A CA 1
ATOM 1356 C C . LEU A 1 171 ? -18.427 -7.609 41.053 1.00 98.56 171 LEU A C 1
ATOM 1358 O O . LEU A 1 171 ? -18.685 -7.371 42.229 1.00 98.56 171 LEU A O 1
ATOM 1362 N N . LEU A 1 172 ? -19.383 -7.701 40.124 1.00 98.56 172 LEU A N 1
ATOM 1363 C CA . LEU A 1 172 ? -20.806 -7.531 40.433 1.00 98.56 172 LEU A CA 1
ATOM 1364 C C . LEU A 1 172 ? -21.312 -8.581 41.427 1.00 98.56 172 LEU A C 1
ATOM 1366 O O . LEU A 1 172 ? -22.085 -8.253 42.328 1.00 98.56 172 LEU A O 1
ATOM 1370 N N . GLU A 1 173 ? -20.886 -9.833 41.282 1.00 98.56 173 GLU A N 1
ATOM 1371 C CA . GLU A 1 173 ? -21.246 -10.905 42.209 1.00 98.56 173 GLU A CA 1
ATOM 1372 C C . GLU A 1 173 ? -20.641 -10.682 43.601 1.00 98.56 173 GLU A C 1
ATOM 1374 O O . GLU A 1 173 ? -21.356 -10.775 44.599 1.00 98.56 173 GLU A O 1
ATOM 1379 N N . GLN A 1 174 ? -19.370 -10.273 43.676 1.00 98.75 174 GLN A N 1
ATOM 1380 C CA . GLN A 1 174 ? -18.719 -9.894 44.934 1.00 98.75 174 GLN A CA 1
ATOM 1381 C C . GLN A 1 174 ? -19.431 -8.724 45.620 1.00 98.75 174 GLN A C 1
ATOM 1383 O O . GLN A 1 174 ? -19.741 -8.810 46.806 1.00 98.75 174 GLN A O 1
ATOM 1388 N N . SER A 1 175 ? -19.749 -7.652 44.887 1.00 98.44 175 SER A N 1
ATOM 1389 C CA . SER A 1 175 ? -20.476 -6.504 45.440 1.00 98.44 175 SER A CA 1
ATOM 1390 C C . SER A 1 175 ? -21.879 -6.882 45.914 1.00 98.44 175 SER A C 1
ATOM 1392 O O . SER A 1 175 ? -22.321 -6.400 46.955 1.00 98.44 175 SER A O 1
ATOM 1394 N N . ARG A 1 176 ? -22.581 -7.771 45.195 1.00 98.69 176 ARG A N 1
ATOM 1395 C CA . ARG A 1 176 ? -23.877 -8.303 45.643 1.00 98.69 176 ARG A CA 1
ATOM 1396 C C . ARG A 1 176 ? -23.736 -9.086 46.940 1.00 98.69 176 ARG A C 1
ATOM 1398 O O . ARG A 1 176 ? -24.518 -8.856 47.858 1.00 98.69 176 ARG A O 1
ATOM 1405 N N . HIS A 1 177 ? -22.741 -9.966 47.029 1.00 98.62 177 HIS A N 1
ATOM 1406 C CA . HIS A 1 177 ? -22.497 -10.740 48.239 1.00 98.62 177 HIS A CA 1
ATOM 1407 C C . HIS A 1 177 ? -22.192 -9.824 49.430 1.00 98.62 177 HIS A C 1
ATOM 1409 O O . HIS A 1 177 ? -22.898 -9.882 50.434 1.00 98.62 177 HIS A O 1
ATOM 1415 N N . GLN A 1 178 ? -21.265 -8.879 49.269 1.00 98.69 178 GLN A N 1
ATOM 1416 C CA . GLN A 1 178 ? -20.938 -7.892 50.301 1.00 98.69 178 GLN A CA 1
ATOM 1417 C C . GLN A 1 178 ? -22.155 -7.061 50.723 1.00 98.69 178 GLN A C 1
ATOM 1419 O O . GLN A 1 178 ? -22.389 -6.865 51.912 1.00 98.69 178 GLN A O 1
ATOM 1424 N N . ALA A 1 179 ? -22.979 -6.606 49.775 1.00 98.50 179 ALA A N 1
ATOM 1425 C CA . ALA A 1 179 ? -24.200 -5.870 50.097 1.00 98.50 179 ALA A CA 1
ATOM 1426 C C . ALA A 1 179 ? -25.181 -6.719 50.924 1.00 98.50 179 ALA A C 1
ATOM 1428 O O . ALA A 1 179 ? -25.790 -6.215 51.873 1.00 98.50 179 ALA A O 1
ATOM 1429 N N . THR A 1 180 ? -25.320 -8.012 50.604 1.00 98.50 180 THR A N 1
ATOM 1430 C CA . THR A 1 180 ? -26.156 -8.928 51.393 1.00 98.50 180 THR A CA 1
ATOM 1431 C C . THR A 1 180 ? -25.580 -9.184 52.782 1.00 98.50 180 THR A C 1
ATOM 1433 O O . THR A 1 180 ? -26.333 -9.161 53.753 1.00 98.50 180 THR A O 1
ATOM 1436 N N . GLU A 1 181 ? -24.263 -9.352 52.904 1.00 98.62 181 GLU A N 1
ATOM 1437 C CA . GLU A 1 181 ? -23.581 -9.527 54.189 1.00 98.62 181 GLU A CA 1
ATOM 1438 C C . GLU A 1 181 ? -23.742 -8.294 55.080 1.00 98.62 181 GLU A C 1
ATOM 1440 O O . GLU A 1 181 ? -24.161 -8.428 56.226 1.00 98.62 181 GLU A O 1
ATOM 1445 N N . LEU A 1 182 ? -23.518 -7.090 54.543 1.00 98.56 182 LEU A N 1
ATOM 1446 C CA . LEU A 1 182 ? -23.713 -5.836 55.275 1.00 98.56 182 LEU A CA 1
ATOM 1447 C C . LEU A 1 182 ? -25.172 -5.646 55.701 1.00 98.56 182 LEU A C 1
ATOM 1449 O O . LEU A 1 182 ? -25.436 -5.232 56.828 1.00 98.56 182 LEU A O 1
ATOM 1453 N N . THR A 1 183 ? -26.132 -5.990 54.837 1.00 98.31 183 THR A N 1
ATOM 1454 C CA . THR A 1 183 ? -27.563 -5.900 55.171 1.00 98.31 183 THR A CA 1
ATOM 1455 C C . THR A 1 183 ? -27.937 -6.881 56.283 1.00 98.31 183 THR A C 1
ATOM 1457 O O . THR A 1 183 ? -28.693 -6.529 57.189 1.00 98.31 183 THR A O 1
ATOM 1460 N N . ASN A 1 184 ? -27.406 -8.105 56.240 1.00 98.44 184 ASN A N 1
ATOM 1461 C CA . ASN A 1 184 ? -27.635 -9.111 57.274 1.00 98.44 184 ASN A CA 1
ATOM 1462 C C . ASN A 1 184 ? -26.950 -8.726 58.596 1.00 98.44 184 ASN A C 1
ATOM 1464 O O . ASN A 1 184 ? -27.577 -8.848 59.645 1.00 98.44 184 ASN A O 1
ATOM 1468 N N . SER A 1 185 ? -25.723 -8.191 58.545 1.00 98.50 185 SER A N 1
ATOM 1469 C CA . SER A 1 185 ? -25.002 -7.658 59.711 1.00 98.50 185 SER A CA 1
ATOM 1470 C C . SER A 1 185 ? -25.784 -6.530 60.376 1.00 98.50 185 SER A C 1
ATOM 1472 O O . SER A 1 185 ? -26.064 -6.595 61.568 1.00 98.50 185 SER A O 1
ATOM 1474 N N . ALA A 1 186 ? -26.233 -5.540 59.598 1.00 98.31 186 ALA A N 1
ATOM 1475 C CA . ALA A 1 186 ? -27.013 -4.422 60.118 1.00 98.31 186 ALA A CA 1
ATOM 1476 C C . ALA A 1 186 ? -28.341 -4.883 60.746 1.00 98.31 186 ALA A C 1
ATOM 1478 O O . ALA A 1 186 ? -28.743 -4.368 61.788 1.00 98.31 186 ALA A O 1
ATOM 1479 N N . ARG A 1 187 ? -29.024 -5.877 60.154 1.00 98.50 187 ARG A N 1
ATOM 1480 C CA . ARG A 1 187 ? -30.229 -6.476 60.760 1.00 98.50 187 ARG A CA 1
ATOM 1481 C C . ARG A 1 187 ? -29.917 -7.153 62.091 1.00 98.50 187 ARG A C 1
ATOM 1483 O O . ARG A 1 187 ? -30.634 -6.907 63.054 1.00 98.50 187 ARG A O 1
ATOM 1490 N N . ALA A 1 188 ? -28.848 -7.946 62.155 1.00 98.38 188 ALA A N 1
ATOM 1491 C CA . ALA A 1 188 ? -28.438 -8.631 63.377 1.00 98.38 188 ALA A CA 1
ATOM 1492 C C . ALA A 1 188 ? -28.062 -7.643 64.498 1.00 98.38 188 ALA A C 1
ATOM 1494 O O . ALA A 1 188 ? -28.468 -7.827 65.643 1.00 98.38 188 ALA A O 1
ATOM 1495 N N . GLU A 1 189 ? -27.354 -6.556 64.177 1.00 98.44 189 GLU A N 1
ATOM 1496 C CA . GLU A 1 189 ? -27.034 -5.486 65.133 1.00 98.44 189 GLU A CA 1
ATOM 1497 C C . GLU A 1 189 ? -28.298 -4.780 65.650 1.00 98.44 189 GLU A C 1
ATOM 1499 O O . GLU A 1 189 ? -28.444 -4.544 66.853 1.00 98.44 189 GLU A O 1
ATOM 1504 N N . VAL A 1 190 ? -29.260 -4.482 64.769 1.00 98.56 190 VAL A N 1
ATOM 1505 C CA . VAL A 1 190 ? -30.549 -3.900 65.176 1.00 98.56 190 VAL A CA 1
ATOM 1506 C C . VAL A 1 190 ? -31.332 -4.868 66.066 1.00 98.56 190 VAL A C 1
ATOM 1508 O O . VAL A 1 190 ? -31.857 -4.455 67.097 1.00 98.56 190 VAL A O 1
ATOM 1511 N N . GLU A 1 191 ? -31.390 -6.154 65.730 1.00 98.50 191 GLU A N 1
ATOM 1512 C CA . GLU A 1 191 ? -32.047 -7.166 66.564 1.00 98.50 191 GLU A CA 1
ATOM 1513 C C . GLU A 1 191 ? -31.396 -7.270 67.947 1.00 98.50 191 GLU A C 1
ATOM 1515 O O . GLU A 1 191 ? -32.110 -7.239 68.952 1.00 98.50 191 GLU A O 1
ATOM 1520 N N . GLN A 1 192 ? -30.062 -7.275 68.010 1.00 98.44 192 GLN A N 1
ATOM 1521 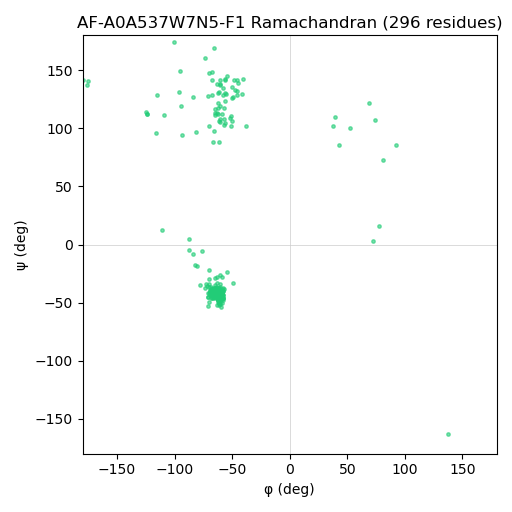C CA . GLN A 1 192 ? -29.310 -7.266 69.264 1.00 98.44 192 GLN A CA 1
ATOM 1522 C C . GLN A 1 192 ? -29.610 -6.014 70.100 1.00 98.44 192 GLN A C 1
ATOM 1524 O O . GLN A 1 192 ? -29.844 -6.113 71.307 1.00 98.44 192 GLN A O 1
ATOM 1529 N N . THR A 1 193 ? -29.637 -4.829 69.483 1.00 98.12 193 THR A N 1
ATOM 1530 C CA . THR A 1 193 ? -29.939 -3.581 70.208 1.00 98.12 193 THR A CA 1
ATOM 1531 C C . THR A 1 193 ? -31.380 -3.557 70.721 1.00 98.12 193 THR A C 1
ATOM 1533 O O . THR A 1 193 ? -31.625 -3.113 71.845 1.00 98.12 193 THR A O 1
ATOM 1536 N N . LEU A 1 194 ? -32.334 -4.092 69.953 1.00 98.50 194 LEU A N 1
ATOM 1537 C CA . LEU A 1 194 ? -33.727 -4.230 70.376 1.00 98.50 194 LEU A CA 1
ATOM 1538 C C . LEU A 1 194 ? -33.887 -5.259 71.497 1.00 98.50 194 LEU A C 1
ATOM 1540 O O . LEU A 1 194 ? -34.664 -5.031 72.421 1.00 98.50 194 LEU A O 1
ATOM 1544 N N . GLU A 1 195 ? -33.182 -6.386 71.439 1.00 98.44 195 GLU A N 1
ATOM 1545 C CA . GLU A 1 195 ? -33.169 -7.379 72.513 1.00 98.44 195 GLU A CA 1
ATOM 1546 C C . GLU A 1 195 ? -32.596 -6.786 73.804 1.00 98.44 195 GLU A C 1
ATOM 1548 O O . GLU A 1 195 ? -33.231 -6.878 74.858 1.00 98.44 195 GLU A O 1
ATOM 1553 N N . TRP A 1 196 ? -31.470 -6.075 73.712 1.00 98.25 196 TRP A N 1
ATOM 1554 C CA . TRP A 1 196 ? -30.883 -5.360 74.842 1.00 98.25 196 TRP A CA 1
ATOM 1555 C C . TRP A 1 196 ? -31.840 -4.307 75.422 1.00 98.25 196 TRP A C 1
ATOM 1557 O O . TRP A 1 196 ? -32.057 -4.267 76.635 1.00 98.25 196 TRP A O 1
ATOM 1567 N N . ALA A 1 197 ? -32.486 -3.502 74.573 1.00 98.31 197 ALA A N 1
ATOM 1568 C CA . ALA A 1 197 ? -33.465 -2.507 75.008 1.00 98.31 197 ALA A CA 1
ATOM 1569 C C . ALA A 1 197 ? -34.685 -3.150 75.694 1.00 98.31 197 ALA A C 1
ATOM 1571 O O . ALA A 1 197 ? -35.163 -2.635 76.707 1.00 98.31 197 ALA A O 1
ATOM 1572 N N . ARG A 1 198 ? -35.169 -4.298 75.194 1.00 98.31 198 ARG A N 1
ATOM 1573 C CA . ARG A 1 198 ? -36.256 -5.067 75.828 1.00 98.31 198 ARG A CA 1
ATOM 1574 C C . ARG A 1 198 ? -35.840 -5.630 77.184 1.00 98.31 198 ARG A C 1
ATOM 1576 O O . ARG A 1 198 ? -36.609 -5.510 78.135 1.00 98.31 198 ARG A O 1
ATOM 1583 N N . ALA A 1 199 ? -34.637 -6.193 77.298 1.00 98.00 199 ALA A N 1
ATOM 1584 C CA . ALA A 1 199 ? -34.107 -6.692 78.567 1.00 98.00 199 ALA A CA 1
ATOM 1585 C C . ALA A 1 199 ? -33.967 -5.561 79.601 1.00 98.00 199 ALA A C 1
ATOM 1587 O O . ALA A 1 199 ? -34.384 -5.707 80.752 1.00 98.00 199 ALA A O 1
ATOM 1588 N N . GLN A 1 200 ? -33.464 -4.399 79.174 1.00 98.38 200 GLN A N 1
ATOM 1589 C CA . GLN A 1 200 ? -33.350 -3.211 80.017 1.00 98.38 200 GLN A CA 1
ATOM 1590 C C . GLN A 1 200 ? -34.726 -2.706 80.479 1.00 98.38 200 GLN A C 1
ATOM 1592 O O . GLN A 1 200 ? -34.914 -2.422 81.663 1.00 98.38 200 GLN A O 1
ATOM 1597 N N . ALA A 1 201 ? -35.707 -2.629 79.574 1.00 97.50 201 ALA A N 1
ATOM 1598 C CA . ALA A 1 201 ? -37.075 -2.237 79.909 1.00 97.50 201 ALA A CA 1
ATOM 1599 C C . ALA A 1 201 ? -37.728 -3.219 80.897 1.00 97.50 201 ALA A C 1
ATOM 1601 O O . ALA A 1 201 ? -38.344 -2.784 81.871 1.00 97.50 201 ALA A O 1
ATOM 1602 N N . ALA A 1 202 ? -37.541 -4.530 80.703 1.00 97.62 202 ALA A N 1
ATOM 1603 C CA . ALA A 1 202 ? -38.021 -5.557 81.626 1.00 97.62 202 ALA A CA 1
ATOM 1604 C C . ALA A 1 202 ? -37.408 -5.397 83.028 1.00 97.62 202 ALA A C 1
ATOM 1606 O O . ALA A 1 202 ? -38.130 -5.455 84.021 1.00 97.62 202 ALA A O 1
ATOM 1607 N N . ALA A 1 203 ? -36.105 -5.112 83.125 1.00 97.69 203 ALA A N 1
ATOM 1608 C CA . ALA A 1 203 ? -35.438 -4.864 84.403 1.00 97.69 203 ALA A CA 1
ATOM 1609 C C . ALA A 1 203 ? -35.961 -3.602 85.118 1.00 97.69 203 ALA A C 1
ATOM 1611 O O . ALA A 1 203 ? -36.143 -3.610 86.339 1.00 97.69 203 ALA A O 1
ATOM 1612 N N . VAL A 1 204 ? -36.230 -2.519 84.376 1.00 97.00 204 VAL A N 1
ATOM 1613 C CA . VAL A 1 204 ? -36.833 -1.292 84.928 1.00 97.00 204 VAL A CA 1
ATOM 1614 C C . VAL A 1 204 ? -38.253 -1.557 85.427 1.00 97.00 204 VAL A C 1
ATOM 1616 O O . VAL A 1 204 ? -38.580 -1.150 86.540 1.00 97.00 204 VAL A O 1
ATOM 1619 N N . LEU A 1 205 ? -39.072 -2.272 84.649 1.00 96.50 205 LEU A N 1
ATOM 1620 C CA . LEU A 1 205 ? -40.433 -2.646 85.041 1.00 96.50 205 LEU A CA 1
ATOM 1621 C C . LEU A 1 205 ? -40.443 -3.522 86.295 1.00 96.50 205 LEU A C 1
ATOM 1623 O O . LEU A 1 205 ? -41.191 -3.225 87.217 1.00 96.50 205 LEU A O 1
ATOM 1627 N N . GLN A 1 206 ? -39.577 -4.535 86.376 1.00 96.69 206 GLN A N 1
ATOM 1628 C CA . GLN A 1 206 ? -39.436 -5.378 87.571 1.00 96.69 206 GLN A CA 1
ATOM 1629 C C . GLN A 1 206 ? -39.043 -4.559 88.806 1.00 96.69 206 GLN A C 1
ATOM 1631 O O . GLN A 1 206 ? -39.621 -4.715 89.879 1.00 96.69 206 GLN A O 1
ATOM 1636 N N . ARG A 1 207 ? -38.099 -3.619 88.661 1.00 96.81 207 ARG A N 1
ATOM 1637 C CA . ARG A 1 207 ? -37.724 -2.717 89.759 1.00 96.81 207 ARG A CA 1
ATOM 1638 C C . ARG A 1 207 ? -38.891 -1.824 90.187 1.00 96.81 207 ARG A C 1
ATOM 1640 O O . ARG A 1 207 ? -39.085 -1.626 91.383 1.00 96.81 207 ARG A O 1
ATOM 1647 N N . ALA A 1 208 ? -39.645 -1.287 89.230 1.00 95.44 208 ALA A N 1
ATOM 1648 C CA . ALA A 1 208 ? -40.814 -0.459 89.504 1.00 95.44 208 ALA A CA 1
ATOM 1649 C C . ALA A 1 208 ? -41.937 -1.259 90.186 1.00 95.44 208 ALA A C 1
ATOM 1651 O O . ALA A 1 208 ? -42.518 -0.758 91.144 1.00 95.44 208 ALA A O 1
ATOM 1652 N N . GLN A 1 209 ? -42.195 -2.497 89.747 1.00 92.00 209 GLN A N 1
ATOM 1653 C CA . GLN A 1 209 ? -43.158 -3.419 90.362 1.00 92.00 209 GLN A CA 1
ATOM 1654 C C . GLN A 1 209 ? -42.788 -3.702 91.819 1.00 92.00 209 GLN A C 1
ATOM 1656 O O . GLN A 1 209 ? -43.574 -3.396 92.710 1.00 92.00 209 GLN A O 1
ATOM 1661 N N . ASN A 1 210 ? -41.554 -4.143 92.076 1.00 93.44 210 ASN A N 1
ATOM 1662 C CA . ASN A 1 210 ? -41.075 -4.402 93.436 1.00 93.44 210 ASN A CA 1
ATOM 1663 C C . ASN A 1 210 ? -41.146 -3.146 94.324 1.00 93.44 210 ASN A C 1
ATOM 1665 O O . ASN A 1 210 ? -41.509 -3.225 95.495 1.00 93.44 210 ASN A O 1
ATOM 1669 N N . GLY A 1 211 ? -40.803 -1.972 93.781 1.00 93.06 211 GLY A N 1
ATOM 1670 C CA . GLY A 1 211 ? -40.905 -0.704 94.507 1.00 93.06 211 GLY A CA 1
ATOM 1671 C C . GLY A 1 211 ? -42.353 -0.321 94.831 1.00 93.06 211 GLY A C 1
ATOM 1672 O O . GLY A 1 211 ? -42.637 0.123 95.942 1.00 93.06 211 GLY A O 1
ATOM 1673 N N . ALA A 1 212 ? -43.279 -0.524 93.891 1.00 89.06 212 ALA A N 1
ATOM 1674 C CA . ALA A 1 212 ? -44.703 -0.289 94.106 1.00 89.06 212 ALA A CA 1
ATOM 1675 C C . ALA A 1 212 ? -45.282 -1.248 95.159 1.00 89.06 212 ALA A C 1
ATOM 1677 O O . ALA A 1 212 ? -45.981 -0.796 96.064 1.00 89.06 212 ALA A O 1
ATOM 1678 N N . GLU A 1 213 ? -44.943 -2.538 95.099 1.00 88.19 213 GLU A N 1
ATOM 1679 C CA . GLU A 1 213 ? -45.342 -3.539 96.099 1.00 88.19 213 GLU A CA 1
ATOM 1680 C C . GLU A 1 213 ? -44.865 -3.159 97.507 1.00 88.19 213 GLU A C 1
ATOM 1682 O O . GLU A 1 213 ? -45.642 -3.209 98.464 1.00 88.19 213 GLU A O 1
ATOM 1687 N N . GLN A 1 214 ? -43.617 -2.700 97.639 1.00 90.56 214 GLN A N 1
ATOM 1688 C CA . GLN A 1 214 ? -43.076 -2.225 98.916 1.00 90.56 214 GLN A CA 1
ATOM 1689 C C . GLN A 1 214 ? -43.855 -1.023 99.467 1.00 90.56 214 GLN A C 1
ATOM 1691 O O . GLN A 1 214 ? -44.171 -0.994 100.658 1.00 90.56 214 GLN A O 1
ATOM 1696 N N . LEU A 1 215 ? -44.197 -0.046 98.619 1.00 90.12 215 LEU A N 1
ATOM 1697 C CA . LEU A 1 215 ? -44.964 1.136 99.030 1.00 90.12 215 LEU A CA 1
ATOM 1698 C C . LEU A 1 215 ? -46.404 0.791 99.427 1.00 90.12 215 LEU A C 1
ATOM 1700 O O . LEU A 1 215 ? -46.897 1.307 100.429 1.00 90.12 215 LEU A O 1
ATOM 1704 N N . LEU A 1 216 ? -47.069 -0.091 98.678 1.00 85.44 216 LEU A N 1
ATOM 1705 C CA . LEU A 1 216 ? -48.429 -0.540 98.987 1.00 85.44 216 LEU A CA 1
ATOM 1706 C C . LEU A 1 216 ? -48.478 -1.323 100.304 1.00 85.44 216 LEU A C 1
ATOM 1708 O O . LEU A 1 216 ? -49.355 -1.076 101.132 1.00 85.44 216 LEU A O 1
ATOM 1712 N N . THR A 1 217 ? -47.490 -2.189 100.539 1.00 84.56 217 THR A N 1
ATOM 1713 C CA . THR A 1 217 ? -47.352 -2.923 101.804 1.00 84.56 217 THR A CA 1
ATOM 1714 C C . THR A 1 217 ? -47.120 -1.965 102.977 1.00 84.56 217 THR A C 1
ATOM 1716 O O . THR A 1 217 ? -47.756 -2.091 104.022 1.00 84.56 217 THR A O 1
ATOM 1719 N N . ALA A 1 218 ? -46.251 -0.960 102.807 1.00 87.62 218 ALA A N 1
ATOM 1720 C CA . ALA A 1 218 ? -45.983 0.051 103.834 1.00 87.62 218 ALA A CA 1
ATOM 1721 C C . ALA A 1 218 ? -47.204 0.937 104.148 1.00 87.62 218 ALA A C 1
ATOM 1723 O O . ALA A 1 218 ? -47.344 1.406 105.277 1.00 87.62 218 ALA A O 1
ATOM 1724 N N . ALA A 1 219 ? -48.098 1.148 103.178 1.00 85.94 219 ALA A N 1
ATOM 1725 C CA . ALA A 1 219 ? -49.346 1.889 103.356 1.00 85.94 219 ALA A CA 1
ATOM 1726 C C . ALA A 1 219 ? -50.444 1.094 104.095 1.00 85.94 219 ALA A C 1
ATOM 1728 O O . ALA A 1 219 ? -51.487 1.664 104.415 1.00 85.94 219 ALA A O 1
ATOM 1729 N N . GLY A 1 220 ? -50.224 -0.194 104.391 1.00 83.56 220 GLY A N 1
ATOM 1730 C CA . GLY A 1 220 ? -51.165 -1.036 105.139 1.00 83.56 220 GLY A CA 1
ATOM 1731 C C . GLY A 1 220 ? -52.361 -1.542 104.326 1.00 83.56 220 GLY A C 1
ATOM 1732 O O . GLY A 1 220 ? -53.340 -1.996 104.917 1.00 83.56 220 GLY A O 1
ATOM 1733 N N . LEU A 1 221 ? -52.293 -1.469 102.993 1.00 76.56 221 LEU A N 1
ATOM 1734 C CA . LEU A 1 221 ? -53.300 -2.034 102.095 1.00 76.56 221 LEU A CA 1
ATOM 1735 C C . LEU A 1 221 ? -53.204 -3.571 102.117 1.00 76.56 221 LEU A C 1
ATOM 1737 O O . LEU A 1 221 ? -52.125 -4.126 101.921 1.00 76.56 221 LEU A O 1
ATOM 1741 N N . GLY A 1 222 ? -54.318 -4.268 102.355 1.00 78.00 222 GLY A N 1
ATOM 1742 C CA . GLY A 1 222 ? -54.359 -5.736 102.298 1.00 78.00 222 GLY A CA 1
ATOM 1743 C C . GLY A 1 222 ? -54.309 -6.270 100.858 1.00 78.00 222 GLY A C 1
ATOM 1744 O O . GLY A 1 222 ? -54.663 -5.553 99.921 1.00 78.00 222 GLY A O 1
ATOM 1745 N N . ASP A 1 223 ? -53.939 -7.544 100.675 1.00 76.69 223 ASP A N 1
ATOM 1746 C CA . ASP A 1 223 ? -53.761 -8.190 99.355 1.00 76.69 223 ASP A CA 1
ATOM 1747 C C . ASP A 1 223 ? -54.940 -7.983 98.379 1.00 76.69 223 ASP A C 1
ATOM 1749 O O . ASP A 1 223 ? -54.751 -7.857 97.167 1.00 76.69 223 ASP A O 1
ATOM 1753 N N . GLU A 1 224 ? -56.170 -7.905 98.897 1.00 78.38 224 GLU A N 1
ATOM 1754 C CA . GLU A 1 224 ? -57.383 -7.683 98.099 1.00 78.38 224 GLU A CA 1
ATOM 1755 C C . GLU A 1 224 ? -57.517 -6.251 97.554 1.00 78.38 224 GLU A C 1
ATOM 1757 O O . GLU A 1 224 ? -58.023 -6.044 96.450 1.00 78.38 224 GLU A O 1
ATOM 1762 N N . GLU A 1 225 ? -57.054 -5.241 98.291 1.00 78.69 225 GLU A N 1
ATOM 1763 C CA . GLU A 1 225 ? -57.069 -3.849 97.825 1.00 78.69 225 GLU A CA 1
ATOM 1764 C C . GLU A 1 225 ? -55.925 -3.589 96.838 1.00 78.69 225 GLU A C 1
ATOM 1766 O O . GLU A 1 225 ? -56.119 -2.891 95.840 1.00 78.69 225 GLU A O 1
ATOM 1771 N N . ILE A 1 226 ? -54.776 -4.242 97.047 1.00 78.38 226 ILE A N 1
ATOM 1772 C CA . ILE A 1 226 ? -53.639 -4.234 96.117 1.00 78.38 226 ILE A CA 1
ATOM 1773 C C . ILE A 1 226 ? -54.049 -4.811 94.755 1.00 78.38 226 ILE A C 1
ATOM 1775 O O . ILE A 1 226 ? -53.767 -4.192 93.727 1.00 78.38 226 ILE A O 1
ATOM 1779 N N . ARG A 1 227 ? -54.787 -5.934 94.727 1.00 81.94 227 ARG A N 1
ATOM 1780 C CA . ARG A 1 227 ? -55.325 -6.502 93.475 1.00 81.94 227 ARG A CA 1
ATOM 1781 C C . ARG A 1 227 ? -56.213 -5.524 92.713 1.00 81.94 227 ARG A C 1
ATOM 1783 O O . ARG A 1 227 ? -56.026 -5.351 91.514 1.00 81.94 227 ARG A O 1
ATOM 1790 N N . LYS A 1 228 ? -57.139 -4.839 93.394 1.00 83.06 228 LYS A N 1
ATOM 1791 C CA . LYS A 1 228 ? -58.052 -3.881 92.741 1.00 83.06 228 LYS A CA 1
ATOM 1792 C C . LYS A 1 228 ? -57.314 -2.694 92.123 1.00 83.06 228 LYS A C 1
ATOM 1794 O O . LYS A 1 228 ? -57.689 -2.237 91.044 1.00 83.06 228 LYS A O 1
ATOM 1799 N N . VAL A 1 229 ? -56.278 -2.192 92.797 1.00 82.00 229 VAL A N 1
ATOM 1800 C CA . VAL A 1 229 ? -55.445 -1.101 92.271 1.00 82.00 229 VAL A CA 1
ATOM 1801 C C . VAL A 1 229 ? -54.614 -1.583 91.079 1.00 82.00 229 VAL A C 1
ATOM 1803 O O . VAL A 1 229 ? -54.568 -0.891 90.064 1.00 82.00 229 VAL A O 1
ATOM 1806 N N . ALA A 1 230 ? -54.020 -2.778 91.155 1.00 81.12 230 ALA A N 1
ATOM 1807 C CA . ALA A 1 230 ? -53.281 -3.373 90.043 1.00 81.12 230 ALA A CA 1
ATOM 1808 C C . ALA A 1 230 ? -54.169 -3.560 88.798 1.00 81.12 230 ALA A C 1
ATOM 1810 O O . ALA A 1 230 ? -53.790 -3.114 87.714 1.00 81.12 230 ALA A O 1
ATOM 1811 N N . ASP A 1 231 ? -55.378 -4.108 88.960 1.00 84.50 231 ASP A N 1
ATOM 1812 C CA . ASP A 1 231 ? -56.347 -4.275 87.869 1.00 84.50 231 ASP A CA 1
ATOM 1813 C C . ASP A 1 231 ? -56.733 -2.930 87.232 1.00 84.50 231 ASP A C 1
ATOM 1815 O O . ASP A 1 231 ? -56.810 -2.817 86.008 1.00 84.50 231 ASP A O 1
ATOM 1819 N N . ALA A 1 232 ? -56.935 -1.879 88.036 1.00 87.81 232 ALA A N 1
ATOM 1820 C CA . ALA A 1 232 ? -57.248 -0.543 87.527 1.00 87.81 232 ALA A CA 1
ATOM 1821 C C . ALA A 1 232 ? -56.089 0.067 86.718 1.00 87.81 232 ALA A C 1
ATOM 1823 O O . ALA A 1 232 ? -56.329 0.700 85.686 1.00 87.81 232 ALA A O 1
ATOM 1824 N N . ILE A 1 233 ? -54.841 -0.144 87.154 1.00 84.44 233 ILE A N 1
ATOM 1825 C CA . ILE A 1 233 ? -53.640 0.323 86.445 1.00 84.44 233 ILE A CA 1
ATOM 1826 C C . ILE A 1 233 ? -53.465 -0.428 85.125 1.00 84.44 233 ILE A C 1
ATOM 1828 O O . ILE A 1 233 ? -53.230 0.215 84.103 1.00 84.44 233 ILE A O 1
ATOM 1832 N N . VAL A 1 234 ? -53.613 -1.759 85.118 1.00 87.00 234 VAL A N 1
ATOM 1833 C CA . VAL A 1 234 ? -53.532 -2.563 83.886 1.00 87.00 234 VAL A CA 1
ATOM 1834 C C . VAL A 1 234 ? -54.584 -2.093 82.884 1.00 87.00 234 VAL A C 1
ATOM 1836 O O . VAL A 1 234 ? -54.246 -1.799 81.741 1.00 87.00 234 VAL A O 1
ATOM 1839 N N . LYS A 1 235 ? -55.828 -1.892 83.330 1.00 86.56 235 LYS A N 1
ATOM 1840 C CA . LYS A 1 235 ? -56.922 -1.416 82.474 1.00 86.56 235 LYS A CA 1
ATOM 1841 C C . LYS A 1 235 ? -56.669 -0.015 81.904 1.00 86.56 235 LYS A C 1
ATOM 1843 O O . LYS A 1 235 ? -56.998 0.261 80.753 1.00 86.56 235 LYS A O 1
ATOM 1848 N N . ALA A 1 236 ? -56.063 0.876 82.691 1.00 85.75 236 ALA A N 1
ATOM 1849 C CA . ALA A 1 236 ? -55.662 2.202 82.223 1.00 85.75 236 ALA A CA 1
ATOM 1850 C C . ALA A 1 236 ? -54.493 2.134 81.223 1.00 85.75 236 ALA A C 1
ATOM 1852 O O . ALA A 1 236 ? -54.502 2.845 80.219 1.00 85.75 236 ALA A O 1
ATOM 1853 N N . ALA A 1 237 ? -53.508 1.264 81.460 1.00 83.94 237 ALA A N 1
ATOM 1854 C CA . ALA A 1 237 ? -52.381 1.060 80.555 1.00 83.94 237 ALA A CA 1
ATOM 1855 C C . ALA A 1 237 ? -52.828 0.455 79.214 1.00 83.94 237 ALA A C 1
ATOM 1857 O O . ALA A 1 237 ? -52.389 0.913 78.157 1.00 83.94 237 ALA A O 1
ATOM 1858 N N . GLU A 1 238 ? -53.744 -0.514 79.234 1.00 84.62 238 GLU A N 1
ATOM 1859 C CA . GLU A 1 238 ? -54.376 -1.069 78.033 1.00 84.62 238 GLU A CA 1
ATOM 1860 C C . GLU A 1 238 ? -55.102 0.018 77.236 1.00 84.62 238 GLU A C 1
ATOM 1862 O O . GLU A 1 238 ? -54.857 0.144 76.039 1.00 84.62 238 GLU A O 1
ATOM 1867 N N . ALA A 1 239 ? -55.879 0.884 77.897 1.00 83.31 239 ALA A N 1
ATOM 1868 C CA . ALA A 1 239 ? -56.563 2.000 77.242 1.00 83.31 239 ALA A CA 1
ATOM 1869 C C . ALA A 1 239 ? -55.592 3.001 76.580 1.00 83.31 239 ALA A C 1
ATOM 1871 O O . ALA A 1 239 ? -55.847 3.474 75.473 1.00 83.31 239 ALA A O 1
ATOM 1872 N N . VAL A 1 240 ? -54.450 3.303 77.213 1.00 83.88 240 VAL A N 1
ATOM 1873 C CA . VAL A 1 240 ? -53.401 4.167 76.629 1.00 83.88 240 VAL A CA 1
ATOM 1874 C C . VAL A 1 240 ? -52.708 3.485 75.443 1.00 83.88 240 VAL A C 1
ATOM 1876 O O . VAL A 1 240 ? -52.399 4.130 74.436 1.00 83.88 240 VAL A O 1
ATOM 1879 N N . THR A 1 241 ? -52.484 2.174 75.536 1.00 82.44 241 THR A N 1
ATOM 1880 C CA . THR A 1 241 ? -51.845 1.388 74.473 1.00 82.44 241 THR A CA 1
ATOM 1881 C C . THR A 1 241 ? -52.775 1.235 73.269 1.00 82.44 241 THR A C 1
ATOM 1883 O O . THR A 1 241 ? -52.333 1.399 72.134 1.00 82.44 241 THR A O 1
ATOM 1886 N N . GLU A 1 242 ? -54.069 0.991 73.490 1.00 78.50 242 GLU A N 1
ATOM 1887 C CA . GLU A 1 242 ? -55.096 0.984 72.443 1.00 78.50 242 GLU A CA 1
ATOM 1888 C C . GLU A 1 242 ? -55.258 2.359 71.792 1.00 78.50 242 GLU A C 1
ATOM 1890 O O . GLU A 1 242 ? -55.304 2.442 70.564 1.00 78.50 242 GLU A O 1
ATOM 1895 N N . ALA A 1 243 ? -55.237 3.441 72.578 1.00 76.94 243 ALA A N 1
ATOM 1896 C CA . ALA A 1 243 ? -55.241 4.804 72.047 1.00 76.94 243 ALA A CA 1
ATOM 1897 C C . ALA A 1 243 ? -54.014 5.088 71.160 1.00 76.94 243 ALA A C 1
ATOM 1899 O O . ALA A 1 243 ? -54.122 5.791 70.157 1.00 76.94 243 ALA A O 1
ATOM 1900 N N . SER A 1 244 ? -52.863 4.492 71.487 1.00 72.88 244 SER A N 1
ATOM 1901 C CA . SER A 1 244 ? -51.622 4.608 70.706 1.00 72.88 244 SER A CA 1
ATOM 1902 C C . SER A 1 244 ? -51.561 3.653 69.502 1.00 72.88 244 SER A C 1
ATOM 1904 O O . SER A 1 244 ? -50.761 3.866 68.594 1.00 72.88 244 SER A O 1
ATOM 1906 N N . ARG A 1 245 ? -52.397 2.604 69.470 1.00 64.75 245 ARG A N 1
ATOM 1907 C CA . ARG A 1 245 ? -52.491 1.610 68.382 1.00 64.75 245 ARG A CA 1
ATOM 1908 C C . ARG A 1 245 ? -53.456 2.034 67.261 1.00 64.75 245 ARG A C 1
ATOM 1910 O O . ARG A 1 245 ? -53.535 1.344 66.245 1.00 64.75 245 ARG A O 1
ATOM 1917 N N . ALA A 1 246 ? -54.170 3.156 67.404 1.00 53.81 246 ALA A N 1
ATOM 1918 C CA . ALA A 1 246 ? -54.983 3.727 66.328 1.00 53.81 246 ALA A CA 1
ATOM 1919 C C . ALA A 1 246 ? -54.156 3.836 65.026 1.00 53.81 246 ALA A C 1
ATOM 1921 O O . ALA A 1 246 ? -52.985 4.218 65.079 1.00 53.81 246 ALA A O 1
ATOM 1922 N N . PRO A 1 247 ? -54.717 3.455 63.862 1.00 52.47 247 PRO A N 1
ATOM 1923 C CA . PRO A 1 247 ? -53.918 3.149 62.687 1.00 52.47 247 PRO A CA 1
ATOM 1924 C C . PRO A 1 247 ? -53.142 4.383 62.237 1.00 52.47 247 PRO A C 1
ATOM 1926 O O . PRO A 1 247 ? -53.727 5.413 61.891 1.00 52.47 247 PRO A O 1
ATOM 1929 N N . ALA A 1 248 ? -51.815 4.250 62.198 1.00 51.34 248 ALA A N 1
ATOM 1930 C CA . ALA A 1 248 ? -50.969 5.142 61.434 1.00 51.34 248 ALA A CA 1
ATOM 1931 C C . ALA A 1 248 ? -51.469 5.101 59.985 1.00 51.34 248 ALA A C 1
ATOM 1933 O O . ALA A 1 248 ? -51.288 4.122 59.260 1.00 51.34 248 ALA A O 1
ATOM 1934 N N . ARG A 1 249 ? -52.167 6.171 59.596 1.00 51.78 249 ARG A N 1
ATOM 1935 C CA . ARG A 1 249 ? -52.468 6.523 58.209 1.00 51.78 249 ARG A CA 1
ATOM 1936 C C . ARG A 1 249 ? -51.191 6.264 57.400 1.00 51.78 249 ARG A C 1
ATOM 1938 O O . ARG A 1 249 ? -50.143 6.720 57.862 1.00 51.78 249 ARG A O 1
ATOM 1945 N N . PRO A 1 250 ? -51.230 5.539 56.267 1.00 47.38 250 PRO A N 1
ATOM 1946 C CA . PRO A 1 250 ? -50.022 5.261 55.506 1.00 47.38 250 PRO A CA 1
ATOM 1947 C C . PRO A 1 250 ? -49.386 6.602 55.155 1.00 47.38 250 PRO A C 1
ATOM 1949 O O . PRO A 1 250 ? -49.940 7.382 54.377 1.00 47.38 250 PRO A O 1
ATOM 1952 N N . ALA A 1 251 ? -48.266 6.901 55.817 1.00 45.66 251 ALA A N 1
ATOM 1953 C CA . ALA A 1 251 ? -47.397 7.983 55.420 1.00 45.66 251 ALA A CA 1
ATOM 1954 C C . ALA A 1 251 ? -47.041 7.676 53.972 1.00 45.66 251 ALA A C 1
ATOM 1956 O O . ALA A 1 251 ? -46.646 6.550 53.654 1.00 45.66 251 ALA A O 1
ATOM 1957 N N . GLY A 1 252 ? -47.340 8.643 53.107 1.00 44.25 252 GLY A N 1
ATOM 1958 C CA . GLY A 1 252 ? -47.196 8.498 51.677 1.00 44.25 252 GLY A CA 1
ATOM 1959 C C . GLY A 1 252 ? -45.857 7.866 51.349 1.00 44.25 252 GLY A C 1
ATOM 1960 O O . GLY A 1 252 ? -44.842 8.157 51.981 1.00 44.25 252 GLY A O 1
ATOM 1961 N N . ILE A 1 253 ? -45.899 6.994 50.349 1.00 42.16 253 ILE A N 1
ATOM 1962 C CA . ILE A 1 253 ? -44.767 6.692 49.489 1.00 42.16 253 ILE A CA 1
ATOM 1963 C C . ILE A 1 253 ? -44.042 8.023 49.276 1.00 42.16 253 ILE A C 1
ATOM 1965 O O . ILE A 1 253 ? -44.525 8.888 48.544 1.00 42.16 253 ILE A O 1
ATOM 1969 N N . VAL A 1 254 ? -42.929 8.224 49.983 1.00 43.28 254 VAL A N 1
ATOM 1970 C CA . VAL A 1 254 ? -41.953 9.220 49.579 1.00 43.28 254 VAL A CA 1
ATOM 1971 C C . VAL A 1 254 ? -41.449 8.641 48.278 1.00 43.28 254 VAL A C 1
ATOM 1973 O O . VAL A 1 254 ? -40.696 7.667 48.257 1.00 43.28 254 VAL A O 1
ATOM 1976 N N . ALA A 1 255 ? -42.015 9.156 47.191 1.00 43.62 255 ALA A N 1
ATOM 1977 C CA . ALA A 1 255 ? -41.474 8.962 45.874 1.00 43.62 255 ALA A CA 1
ATOM 1978 C C . ALA A 1 255 ? -39.971 9.216 45.991 1.00 43.62 255 ALA A C 1
ATOM 1980 O O . ALA A 1 255 ? -39.547 10.236 46.543 1.00 43.62 255 ALA A O 1
ATOM 1981 N N . ALA A 1 256 ? -39.178 8.264 45.498 1.00 48.97 256 ALA A N 1
ATOM 1982 C CA . ALA A 1 256 ? -37.808 8.545 45.107 1.00 48.97 256 ALA A CA 1
ATOM 1983 C C . ALA A 1 256 ? -37.789 9.906 44.388 1.00 48.97 256 ALA A C 1
ATOM 1985 O O . ALA A 1 256 ? -38.761 10.193 43.679 1.00 48.97 256 ALA A O 1
ATOM 1986 N N . PRO A 1 257 ? -36.754 10.746 44.570 1.00 42.88 257 PRO A N 1
ATOM 1987 C CA . PRO A 1 257 ? -36.670 12.004 43.847 1.00 42.88 257 PRO A CA 1
ATOM 1988 C C . PRO A 1 257 ? -36.850 11.687 42.364 1.00 42.88 257 PRO A C 1
ATOM 1990 O O . PRO A 1 257 ? -36.016 11.019 41.752 1.00 42.88 257 PRO A O 1
ATOM 1993 N N . GLN A 1 258 ? -38.000 12.085 41.819 1.00 44.47 258 GLN A N 1
ATOM 1994 C CA . GLN A 1 258 ? -38.185 12.111 40.388 1.00 44.47 258 GLN A CA 1
ATOM 1995 C C . GLN A 1 258 ? -37.196 13.157 39.915 1.00 44.47 258 GLN A C 1
ATOM 1997 O O . GLN A 1 258 ? -37.299 14.327 40.278 1.00 44.47 258 GLN A O 1
ATOM 2002 N N . VAL A 1 259 ? -36.179 12.685 39.201 1.00 47.38 259 VAL A N 1
ATOM 2003 C CA . VAL A 1 259 ? -35.333 13.530 38.378 1.00 47.38 259 VAL A CA 1
ATOM 2004 C C . VAL A 1 259 ? -36.294 14.215 37.419 1.00 47.38 259 VAL A C 1
ATOM 2006 O O . VAL A 1 259 ? -36.864 13.583 36.534 1.00 47.38 259 VAL A O 1
ATOM 2009 N N . GLU A 1 260 ? -36.561 15.476 37.731 1.00 42.44 260 GLU A N 1
ATOM 2010 C CA . GLU A 1 260 ? -37.296 16.420 36.915 1.00 42.44 260 GLU A CA 1
ATOM 2011 C C . GLU A 1 260 ? -36.683 16.380 35.515 1.00 42.44 260 GLU A C 1
ATOM 2013 O O . GLU A 1 260 ? -35.463 16.484 35.359 1.00 42.44 260 GLU A O 1
ATOM 2018 N N . ASP A 1 261 ? -37.541 16.159 34.522 1.00 48.38 261 ASP A N 1
ATOM 2019 C CA . ASP A 1 261 ? -37.231 16.309 33.108 1.00 48.38 261 ASP A CA 1
ATOM 2020 C C . ASP A 1 261 ? -36.606 17.696 32.919 1.00 48.38 261 ASP A C 1
ATOM 2022 O O . ASP A 1 261 ? -37.279 18.731 32.952 1.00 48.38 261 ASP A O 1
ATOM 2026 N N . ALA A 1 262 ? -35.283 17.719 32.783 1.00 45.81 262 ALA A N 1
ATOM 2027 C CA . ALA A 1 262 ? -34.575 18.893 32.328 1.00 45.81 262 ALA A CA 1
ATOM 2028 C C . ALA A 1 262 ? -35.088 19.234 30.917 1.00 45.81 262 ALA A C 1
ATOM 2030 O O . ALA A 1 262 ? -35.307 18.325 30.109 1.00 45.81 262 ALA A O 1
ATOM 2031 N N . PRO A 1 263 ? -35.261 20.522 30.572 1.00 61.50 263 PRO A N 1
ATOM 2032 C CA . PRO A 1 263 ? -35.517 20.900 29.188 1.00 61.50 263 PRO A CA 1
ATOM 2033 C C . PRO A 1 263 ? -34.405 20.321 28.297 1.00 61.50 263 PRO A C 1
ATOM 2035 O O . PRO A 1 263 ? -33.255 20.265 28.741 1.00 61.50 263 PRO A O 1
ATOM 2038 N N . PRO A 1 264 ? -34.701 19.892 27.055 1.00 58.72 264 PRO A N 1
ATOM 2039 C CA . PRO A 1 264 ? -33.681 19.343 26.177 1.00 58.72 264 PRO A CA 1
ATOM 2040 C C . PRO A 1 264 ? -32.613 20.408 25.917 1.00 58.72 264 PRO A C 1
ATOM 2042 O O . PRO A 1 264 ? -32.820 21.363 25.167 1.00 58.72 264 PRO A O 1
ATOM 2045 N N . THR A 1 265 ? -31.458 20.243 26.555 1.00 48.16 265 THR A N 1
ATOM 2046 C CA . THR A 1 265 ? -30.225 20.928 26.181 1.00 48.16 265 THR A CA 1
ATOM 2047 C C . THR A 1 265 ? -29.919 20.564 24.723 1.00 48.16 265 THR A C 1
ATOM 2049 O O . THR A 1 265 ? -30.040 19.390 24.356 1.00 48.16 265 THR A O 1
ATOM 2052 N N . PRO A 1 266 ? -29.558 21.534 23.865 1.00 55.59 266 PRO A N 1
ATOM 2053 C CA . PRO A 1 266 ? -29.244 21.277 22.467 1.00 55.59 266 PRO A CA 1
ATOM 2054 C C . PRO A 1 266 ? -28.130 20.236 22.337 1.00 55.59 266 PRO A C 1
ATOM 2056 O O . PRO A 1 266 ? -27.191 20.202 23.134 1.00 55.59 266 PRO A O 1
ATOM 2059 N N . ALA A 1 267 ? -28.273 19.386 21.319 1.00 49.84 267 ALA A N 1
ATOM 2060 C CA . ALA A 1 267 ? -27.335 18.337 20.957 1.00 49.84 267 ALA A CA 1
ATOM 2061 C C . ALA A 1 267 ? -25.876 18.836 20.983 1.00 49.84 267 ALA A C 1
ATOM 2063 O O . ALA A 1 267 ? -25.607 19.939 20.494 1.00 49.84 267 ALA A O 1
ATOM 2064 N N . PRO A 1 268 ? -24.920 18.034 21.486 1.00 51.81 268 PRO A N 1
ATOM 2065 C CA . PRO A 1 268 ? -23.520 18.308 21.233 1.00 51.81 268 PRO A CA 1
ATOM 2066 C C . PRO A 1 268 ? -23.317 18.262 19.719 1.00 51.81 268 PRO A C 1
ATOM 2068 O O . PRO A 1 268 ? -23.580 17.249 19.067 1.00 51.81 268 PRO A O 1
ATOM 2071 N N . ALA A 1 269 ? -22.888 19.392 19.161 1.00 49.12 269 ALA A N 1
ATOM 2072 C CA . ALA A 1 269 ? -22.318 19.426 17.833 1.00 49.12 269 ALA A CA 1
ATOM 2073 C C . ALA A 1 269 ? -21.255 18.327 17.764 1.00 49.12 269 ALA A C 1
ATOM 2075 O O . ALA A 1 269 ? -20.379 18.236 18.627 1.00 49.12 269 ALA 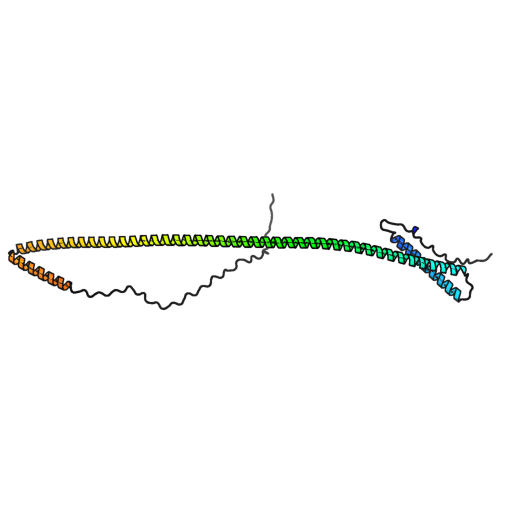A O 1
ATOM 2076 N N . ILE A 1 270 ? -21.381 17.481 16.748 1.00 50.25 270 ILE A N 1
ATOM 2077 C CA . ILE A 1 270 ? -20.317 16.610 16.277 1.00 50.25 270 ILE A CA 1
ATOM 2078 C C . ILE A 1 270 ? -19.103 17.518 16.094 1.00 50.25 270 ILE A C 1
ATOM 2080 O O . ILE A 1 270 ? -19.080 18.357 15.196 1.00 50.25 270 ILE A O 1
ATOM 2084 N N . ALA A 1 271 ? -18.138 17.404 17.003 1.00 48.41 271 ALA A N 1
ATOM 2085 C CA . ALA A 1 271 ? -16.813 17.924 16.766 1.00 48.41 271 ALA A CA 1
ATOM 2086 C C . ALA A 1 271 ? -16.281 17.153 15.559 1.00 48.41 271 ALA A C 1
ATOM 2088 O O . ALA A 1 271 ? -16.093 15.935 15.619 1.00 48.41 271 ALA A O 1
ATOM 2089 N N . GLU A 1 272 ? -16.121 17.863 14.447 1.00 55.75 272 GLU A N 1
ATOM 2090 C CA . GLU A 1 272 ? -15.296 17.405 13.343 1.00 55.75 272 GLU A CA 1
ATOM 2091 C C . GLU A 1 272 ? -13.939 16.945 13.902 1.00 55.75 272 GLU A C 1
ATOM 2093 O O . GLU A 1 272 ? -13.422 17.550 14.852 1.00 55.75 272 GLU A O 1
ATOM 2098 N N . PRO A 1 273 ? -13.357 15.863 13.361 1.00 62.09 273 PRO A N 1
ATOM 2099 C CA . PRO A 1 273 ? -12.021 15.449 13.756 1.00 62.09 273 PRO A CA 1
ATOM 2100 C C . PRO A 1 273 ? -11.053 16.623 13.542 1.00 62.09 273 PRO A C 1
ATOM 2102 O O . PRO A 1 273 ? -11.185 17.335 12.541 1.00 62.09 273 PRO A O 1
ATOM 2105 N N . PRO A 1 274 ? -10.077 16.847 14.441 1.00 59.81 274 PRO A N 1
ATOM 2106 C CA . PRO A 1 274 ? -9.059 17.854 14.205 1.00 59.81 274 PRO A CA 1
ATOM 2107 C C . PRO A 1 274 ? -8.367 17.525 12.884 1.00 59.81 274 PRO A C 1
ATOM 2109 O O . PRO A 1 274 ? -7.766 16.461 12.724 1.00 59.81 274 PRO A O 1
ATOM 2112 N N . VAL A 1 275 ? -8.484 18.441 11.926 1.00 54.94 275 VAL A N 1
ATOM 2113 C CA . VAL A 1 275 ? -7.643 18.448 10.738 1.00 54.94 275 VAL A CA 1
ATOM 2114 C C . VAL A 1 275 ? -6.214 18.549 11.251 1.00 54.94 275 VAL A C 1
ATOM 2116 O O . 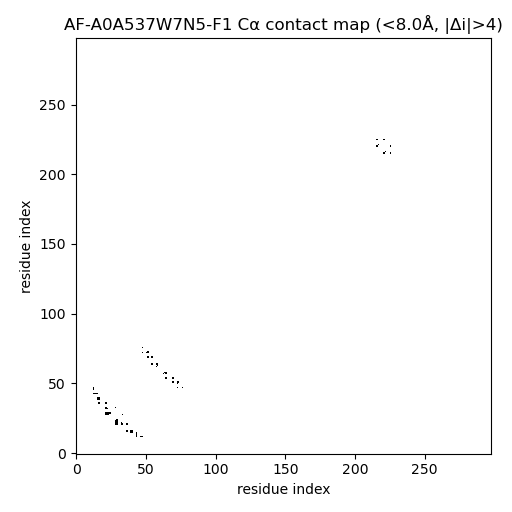VAL A 1 275 ? -5.832 19.545 11.867 1.00 54.94 275 VAL A O 1
ATOM 2119 N N . SER A 1 276 ? -5.453 17.476 11.056 1.00 60.34 276 SER A N 1
ATOM 2120 C CA . SER A 1 276 ? -4.018 17.449 11.287 1.00 60.34 276 SER A CA 1
ATOM 2121 C C . SER A 1 276 ? -3.377 18.695 10.663 1.00 60.34 276 SER A C 1
ATOM 2123 O O . SER A 1 276 ? -3.651 18.983 9.493 1.00 60.34 276 SER A O 1
ATOM 2125 N N . PRO A 1 277 ? -2.510 19.434 11.375 1.00 63.00 277 PRO A N 1
ATOM 2126 C CA . PRO A 1 277 ? -1.620 20.365 10.701 1.00 63.00 277 PRO A CA 1
ATOM 2127 C C . PRO A 1 277 ? -0.734 19.558 9.736 1.00 63.00 277 PRO A C 1
ATOM 2129 O O . PRO A 1 277 ? -0.270 18.475 10.112 1.00 63.00 277 PRO A O 1
ATOM 2132 N N . PRO A 1 278 ? -0.493 20.022 8.498 1.00 60.06 278 PRO A N 1
ATOM 2133 C CA . PRO A 1 278 ? 0.480 19.372 7.639 1.00 60.06 278 PRO A CA 1
ATOM 2134 C C . PRO A 1 278 ? 1.856 19.468 8.303 1.00 60.06 278 PRO A C 1
ATOM 2136 O O . PRO A 1 278 ? 2.387 20.556 8.530 1.00 60.06 278 PRO A O 1
ATOM 2139 N N . ALA A 1 279 ? 2.417 18.307 8.629 1.00 46.34 279 ALA A N 1
ATOM 2140 C CA . ALA A 1 279 ? 3.835 18.169 8.874 1.00 46.34 279 ALA A CA 1
ATOM 2141 C C . ALA A 1 279 ? 4.587 18.400 7.554 1.00 46.34 279 ALA A C 1
ATOM 2143 O O . ALA A 1 279 ? 4.272 17.780 6.542 1.00 46.34 279 ALA A O 1
ATOM 2144 N N . ALA A 1 280 ? 5.574 19.292 7.634 1.00 41.44 280 ALA A N 1
ATOM 2145 C CA . ALA A 1 280 ? 6.801 19.338 6.848 1.00 41.44 280 ALA A CA 1
ATOM 2146 C C . ALA A 1 280 ? 6.685 19.289 5.311 1.00 41.44 280 ALA A C 1
ATOM 2148 O O . ALA A 1 280 ? 6.709 18.233 4.688 1.00 41.44 280 ALA A O 1
ATOM 2149 N N . THR A 1 281 ? 6.781 20.463 4.688 1.00 39.84 281 THR A N 1
ATOM 2150 C CA . THR A 1 281 ? 7.801 20.637 3.645 1.00 39.84 281 THR A CA 1
ATOM 2151 C C . THR A 1 281 ? 9.034 21.232 4.311 1.00 39.84 281 THR A C 1
ATOM 2153 O O . THR A 1 281 ? 9.128 22.444 4.492 1.00 39.84 281 THR A O 1
ATOM 2156 N N . GLU A 1 282 ? 9.952 20.353 4.712 1.00 49.97 282 GLU A N 1
ATOM 2157 C CA . GLU A 1 282 ? 11.377 20.663 4.664 1.00 49.97 282 GLU A CA 1
ATOM 2158 C C . GLU A 1 282 ? 11.705 20.938 3.193 1.00 49.97 282 GLU A C 1
ATOM 2160 O O . GLU A 1 282 ? 11.659 20.042 2.352 1.00 49.97 282 GLU A O 1
ATOM 2165 N N . ALA A 1 283 ? 11.942 22.205 2.880 1.00 44.06 283 ALA A N 1
ATOM 2166 C CA . ALA A 1 283 ? 12.623 22.624 1.672 1.00 44.06 283 ALA A CA 1
ATOM 2167 C C . ALA A 1 283 ? 13.786 23.498 2.137 1.00 44.06 283 ALA A C 1
ATOM 2169 O O . ALA A 1 283 ? 13.558 24.524 2.777 1.00 44.06 283 ALA A O 1
ATOM 2170 N N . ASP A 1 284 ? 14.989 22.984 1.884 1.00 43.94 284 ASP A N 1
ATOM 2171 C CA . ASP A 1 284 ? 16.232 23.690 1.572 1.00 43.94 284 ASP A CA 1
ATOM 2172 C C . ASP A 1 284 ? 16.467 25.008 2.331 1.00 43.94 284 ASP A C 1
ATOM 2174 O O . ASP A 1 284 ? 15.861 26.040 2.067 1.00 43.94 284 ASP A O 1
ATOM 2178 N N . ALA A 1 285 ? 17.313 25.033 3.361 1.00 49.47 285 ALA A N 1
ATOM 2179 C CA . ALA A 1 285 ? 18.769 25.043 3.200 1.00 49.47 285 ALA A CA 1
ATOM 2180 C C . ALA A 1 285 ? 19.218 25.995 2.081 1.00 49.47 285 ALA A C 1
ATOM 2182 O O . ALA A 1 285 ? 19.425 25.555 0.962 1.00 49.47 285 ALA A O 1
ATOM 2183 N N . GLU A 1 286 ? 19.402 27.281 2.396 1.00 50.44 286 GLU A N 1
ATOM 2184 C CA . GLU A 1 286 ? 20.581 28.046 1.966 1.00 50.44 286 GLU A CA 1
ATOM 2185 C C . GLU A 1 286 ? 20.603 29.463 2.564 1.00 50.44 286 GLU A C 1
ATOM 2187 O O . GLU A 1 286 ? 19.590 30.156 2.630 1.00 50.44 286 GLU A O 1
ATOM 2192 N N . ALA A 1 287 ? 21.817 29.878 2.935 1.00 54.00 287 ALA A N 1
ATOM 2193 C CA . ALA A 1 287 ? 22.265 31.241 3.224 1.00 54.00 287 ALA A CA 1
ATOM 2194 C C . ALA A 1 287 ? 21.954 31.844 4.610 1.00 54.00 287 ALA A C 1
ATOM 2196 O O . ALA A 1 287 ? 21.258 32.847 4.730 1.00 54.00 287 ALA A O 1
ATOM 2197 N N . GLU A 1 288 ? 22.660 31.353 5.635 1.00 46.78 288 GLU A N 1
ATOM 2198 C CA . GLU A 1 288 ? 23.347 32.278 6.547 1.00 46.78 288 GLU A CA 1
ATOM 2199 C C . GLU A 1 288 ? 24.863 32.067 6.469 1.00 46.78 288 GLU A C 1
ATOM 2201 O O . GLU A 1 288 ? 25.473 31.191 7.075 1.00 46.78 288 GLU A O 1
ATOM 2206 N N . GLU A 1 289 ? 25.444 32.915 5.631 1.00 55.75 289 GLU A N 1
ATOM 2207 C CA . GLU A 1 289 ? 26.803 33.416 5.683 1.00 55.75 289 GLU A CA 1
ATOM 2208 C C . GLU A 1 289 ? 27.097 33.959 7.090 1.00 55.75 289 GLU A C 1
ATOM 2210 O O . GLU A 1 289 ? 26.548 34.993 7.473 1.00 55.75 289 GLU A O 1
ATOM 2215 N N . ARG A 1 290 ? 27.960 33.272 7.852 1.00 45.94 290 ARG A N 1
ATOM 2216 C CA . ARG A 1 290 ? 28.934 33.878 8.775 1.00 45.94 290 ARG A CA 1
ATOM 2217 C C . ARG A 1 290 ? 29.833 32.836 9.437 1.00 45.94 290 ARG A C 1
ATOM 2219 O O . ARG A 1 290 ? 29.377 31.837 9.976 1.00 45.94 290 ARG A O 1
ATOM 2226 N N . ASP A 1 291 ? 31.099 33.229 9.480 1.00 45.41 291 ASP A N 1
ATOM 2227 C CA . ASP A 1 291 ? 32.115 32.855 10.460 1.00 45.41 291 ASP A CA 1
ATOM 2228 C C . ASP A 1 291 ? 32.992 31.637 10.135 1.00 45.41 291 ASP A C 1
ATOM 2230 O O . ASP A 1 291 ? 32.791 30.505 10.566 1.00 45.41 291 ASP A O 1
ATOM 2234 N N . SER A 1 292 ? 34.056 31.919 9.388 1.00 47.75 292 SER A N 1
ATOM 2235 C CA . SER A 1 292 ? 35.327 31.223 9.557 1.00 47.75 292 SER A CA 1
ATOM 2236 C C . SER A 1 292 ? 36.409 32.261 9.823 1.00 47.75 292 SER A C 1
ATOM 2238 O O . SER A 1 292 ? 36.762 33.017 8.914 1.00 47.75 292 SER A O 1
ATOM 2240 N N . PRO A 1 293 ? 36.967 32.264 11.038 1.00 60.09 293 PRO A N 1
ATOM 2241 C CA . PRO A 1 293 ? 38.374 32.531 11.217 1.00 60.09 293 PRO A CA 1
ATOM 2242 C C . PRO A 1 293 ? 39.072 31.288 11.786 1.00 60.09 293 PRO A C 1
ATOM 2244 O O . PRO A 1 293 ? 38.662 30.728 12.797 1.00 60.09 293 PRO A O 1
ATOM 2247 N N . ASP A 1 294 ? 40.152 30.927 11.099 1.00 56.75 294 ASP A N 1
ATOM 2248 C CA . ASP A 1 294 ? 41.435 30.545 11.683 1.00 56.75 294 ASP A CA 1
ATOM 2249 C C . ASP A 1 294 ? 41.588 29.223 12.472 1.00 56.75 294 ASP A C 1
ATOM 2251 O O . ASP A 1 294 ? 41.030 28.998 13.539 1.00 56.75 294 ASP A O 1
ATOM 2255 N N . ASP A 1 295 ? 42.520 28.420 11.938 1.00 56.09 295 ASP A N 1
ATOM 2256 C CA . ASP A 1 295 ? 43.753 28.031 12.639 1.00 56.09 295 ASP A CA 1
ATOM 2257 C C . ASP A 1 295 ? 43.624 26.995 13.772 1.00 56.09 295 ASP A C 1
ATOM 2259 O O . ASP A 1 295 ? 43.192 27.298 14.879 1.00 56.09 295 ASP A O 1
ATOM 2263 N N . ASN A 1 296 ? 44.073 25.755 13.533 1.00 56.84 296 ASN A N 1
ATOM 2264 C CA . ASN A 1 296 ? 45.377 25.313 14.046 1.00 56.84 296 ASN A CA 1
ATOM 2265 C C . ASN A 1 296 ? 45.705 23.862 13.647 1.00 56.84 296 ASN A C 1
ATOM 2267 O O . ASN A 1 296 ? 44.860 22.965 13.689 1.00 56.84 296 ASN A O 1
ATOM 2271 N N . SER A 1 297 ? 46.981 23.658 13.333 1.00 51.16 297 SER A N 1
ATOM 2272 C CA . SER A 1 297 ? 47.660 22.368 13.175 1.00 51.16 297 SER A CA 1
ATOM 2273 C C . SER A 1 297 ? 47.738 21.589 14.501 1.00 51.16 297 SER A C 1
ATOM 2275 O O . SER A 1 297 ? 47.484 22.134 15.581 1.00 51.16 297 SER A O 1
ATOM 2277 N N . PRO A 1 298 ? 48.136 20.311 14.440 1.00 64.00 298 PRO A N 1
ATOM 2278 C CA . PRO A 1 298 ? 49.537 20.011 14.771 1.00 64.00 298 PRO A CA 1
ATOM 2279 C C . PRO A 1 298 ? 50.302 19.228 13.696 1.00 64.00 298 PRO A C 1
ATOM 2281 O O . PRO A 1 298 ? 49.692 18.384 13.002 1.00 64.00 298 PRO A O 1
#

Solvent-accessible surface area (backbone atoms only — not comparable to full-atom values): 17898 Å² total; per-residue (Å²): 139,82,80,92,76,86,80,83,78,72,85,75,79,66,80,77,78,56,81,86,76,52,61,72,51,99,92,42,68,38,67,70,55,50,51,49,44,53,49,54,43,52,54,37,52,52,52,52,52,52,52,51,50,51,52,56,54,43,63,73,67,78,54,91,64,67,66,67,62,61,47,52,55,50,51,51,52,51,51,51,53,50,53,50,52,56,48,50,54,48,54,50,51,52,51,53,53,51,48,54,52,50,50,51,52,50,51,52,49,50,58,48,53,53,48,56,48,52,53,50,52,54,50,52,50,49,53,49,53,51,50,52,48,53,51,51,48,52,54,50,50,53,52,48,51,52,51,50,52,51,53,47,52,51,50,52,51,52,49,52,48,54,52,50,50,52,51,50,51,51,51,55,51,50,52,50,50,51,52,52,51,52,53,52,48,53,49,52,52,50,51,50,52,50,50,52,50,50,53,52,50,51,53,50,49,53,51,51,50,56,52,50,53,52,51,43,54,72,70,67,54,52,76,72,54,51,49,56,53,51,54,52,50,52,55,50,52,50,52,54,50,54,66,68,60,56,79,78,71,80,74,70,82,76,68,71,85,71,79,70,84,68,77,86,72,80,76,81,74,81,74,73,77,82,78,74,77,86,78,75,86,86,70,80,92,82,84,82,91,78,88,88,80,81,90,81,85,135

Mean predicted aligned error: 19.25 Å